Protein AF-A0A183G7B5-F1 (afdb_monomer_lite)

Structure (mmCIF, N/CA/C/O backbone):
data_AF-A0A183G7B5-F1
#
_entry.id   AF-A0A183G7B5-F1
#
loop_
_atom_site.group_PDB
_atom_site.id
_atom_site.type_symbol
_atom_site.label_atom_id
_atom_site.label_alt_id
_atom_site.label_comp_id
_atom_site.label_asym_id
_atom_site.label_entity_id
_atom_site.label_seq_id
_atom_site.pdbx_PDB_ins_code
_atom_site.Cartn_x
_atom_site.Cartn_y
_atom_site.Cartn_z
_atom_site.occupancy
_atom_site.B_iso_or_equiv
_atom_site.auth_seq_id
_atom_site.auth_comp_id
_atom_site.auth_asym_id
_atom_site.auth_atom_id
_atom_site.pdbx_PDB_model_num
ATOM 1 N N . MET A 1 1 ? -6.046 -11.410 -1.063 1.00 73.31 1 MET A N 1
ATOM 2 C CA . MET A 1 1 ? -5.469 -10.726 -2.242 1.00 73.31 1 MET A CA 1
ATOM 3 C C . MET A 1 1 ? -3.980 -10.539 -2.031 1.00 73.31 1 MET A C 1
ATOM 5 O O . MET A 1 1 ? -3.646 -10.079 -0.950 1.00 73.31 1 MET A O 1
ATOM 9 N N . VAL A 1 2 ? -3.144 -10.900 -3.014 1.00 82.50 2 VAL A N 1
ATOM 10 C CA . VAL A 1 2 ? -1.690 -10.636 -3.035 1.00 82.50 2 VAL A CA 1
ATOM 11 C C . VAL A 1 2 ? -1.399 -9.627 -4.140 1.00 82.50 2 VAL A C 1
ATOM 13 O O . VAL A 1 2 ? -1.869 -9.815 -5.263 1.00 82.50 2 VAL A O 1
ATOM 16 N N . VAL A 1 3 ? -0.628 -8.592 -3.811 1.00 86.62 3 VAL A N 1
ATOM 17 C CA . VAL A 1 3 ? -0.104 -7.603 -4.757 1.00 86.62 3 VAL A CA 1
ATOM 18 C C . VAL A 1 3 ? 1.402 -7.532 -4.551 1.00 86.62 3 VAL A C 1
ATOM 20 O O . VAL A 1 3 ? 1.849 -7.365 -3.418 1.00 86.62 3 VAL A O 1
ATOM 23 N N . VAL A 1 4 ? 2.157 -7.677 -5.633 1.00 87.75 4 VAL A N 1
ATOM 24 C CA . VAL A 1 4 ? 3.602 -7.445 -5.685 1.00 87.75 4 VAL A CA 1
ATOM 25 C C . VAL A 1 4 ? 3.797 -6.179 -6.505 1.00 87.75 4 VAL A C 1
ATOM 27 O O . VAL A 1 4 ? 3.201 -6.049 -7.569 1.00 87.75 4 VAL A O 1
ATOM 30 N N . ALA A 1 5 ? 4.561 -5.218 -6.004 1.00 89.00 5 ALA A N 1
ATOM 31 C CA . ALA A 1 5 ? 4.796 -3.964 -6.704 1.00 89.00 5 ALA A CA 1
ATOM 32 C C . ALA A 1 5 ? 6.220 -3.486 -6.445 1.00 89.00 5 ALA A C 1
ATOM 34 O O . ALA A 1 5 ? 6.677 -3.529 -5.301 1.00 89.00 5 ALA A O 1
ATOM 35 N N . GLY A 1 6 ? 6.892 -3.039 -7.497 1.00 87.62 6 GLY A N 1
ATOM 36 C CA . GLY A 1 6 ? 8.261 -2.559 -7.407 1.00 87.62 6 GLY A CA 1
ATOM 37 C C . GLY A 1 6 ? 8.909 -2.374 -8.768 1.00 87.62 6 GLY A C 1
ATOM 38 O O . GLY A 1 6 ? 8.419 -2.858 -9.789 1.00 87.62 6 GLY A O 1
ATOM 39 N N . ASP A 1 7 ? 10.041 -1.701 -8.728 1.00 88.38 7 ASP A N 1
ATOM 40 C CA . ASP A 1 7 ? 11.101 -1.721 -9.714 1.00 88.38 7 ASP A CA 1
ATOM 41 C C . ASP A 1 7 ? 11.745 -3.111 -9.741 1.00 88.38 7 ASP A C 1
ATOM 43 O O . ASP A 1 7 ? 12.295 -3.577 -8.734 1.00 88.38 7 ASP A O 1
ATOM 47 N N . LEU A 1 8 ? 11.607 -3.790 -10.879 1.00 87.38 8 LEU A N 1
ATOM 48 C CA . LEU A 1 8 ? 12.153 -5.121 -11.132 1.00 87.38 8 LEU A CA 1
ATOM 49 C C . LEU A 1 8 ? 13.356 -5.082 -12.082 1.00 87.38 8 LEU A C 1
ATOM 51 O O . LEU A 1 8 ? 13.908 -6.138 -12.379 1.00 87.38 8 LEU A O 1
ATOM 55 N N . ASN A 1 9 ? 13.748 -3.900 -12.579 1.00 89.12 9 ASN A N 1
ATOM 56 C CA . ASN A 1 9 ? 14.856 -3.710 -13.526 1.00 89.12 9 ASN A CA 1
ATOM 57 C C . ASN A 1 9 ? 14.816 -4.584 -14.802 1.00 89.12 9 ASN A C 1
ATOM 59 O O . ASN A 1 9 ? 15.818 -4.718 -15.501 1.00 89.12 9 ASN A O 1
ATOM 63 N N . GLY A 1 10 ? 13.665 -5.164 -15.147 1.00 91.25 10 GLY A N 1
ATOM 64 C CA . GLY A 1 10 ? 13.481 -5.970 -16.355 1.00 91.25 10 GLY A CA 1
ATOM 65 C C . GLY A 1 10 ? 12.538 -5.310 -17.356 1.00 91.25 10 GLY A C 1
ATOM 66 O O . GLY A 1 10 ? 11.584 -4.625 -16.992 1.00 91.25 10 GLY A O 1
ATOM 67 N N . HIS A 1 11 ? 12.785 -5.534 -18.640 1.00 92.81 11 HIS A N 1
ATOM 68 C CA . HIS A 1 11 ? 11.979 -5.018 -19.739 1.00 92.81 11 HIS A CA 1
ATOM 69 C C . HIS A 1 11 ? 11.120 -6.140 -20.298 1.00 92.81 11 HIS A C 1
ATOM 71 O O . HIS A 1 11 ? 11.612 -7.025 -20.991 1.00 92.81 11 HIS A O 1
ATOM 77 N N . ILE A 1 12 ? 9.826 -6.101 -20.010 1.00 91.94 12 ILE A N 1
ATOM 78 C CA . ILE A 1 12 ? 8.895 -7.166 -20.400 1.00 91.94 12 ILE A CA 1
ATOM 79 C C . ILE A 1 12 ? 8.540 -7.101 -21.898 1.00 91.94 12 ILE A C 1
ATOM 81 O O . ILE A 1 12 ? 8.259 -8.126 -22.526 1.00 91.94 12 ILE A O 1
ATOM 85 N N . GLY A 1 13 ? 8.649 -5.907 -22.483 1.00 91.88 13 GLY A N 1
ATOM 86 C CA . GLY A 1 13 ? 8.386 -5.638 -23.891 1.00 91.88 13 GLY A CA 1
ATOM 87 C C . GLY A 1 13 ? 6.924 -5.300 -24.183 1.00 91.88 13 GLY A C 1
ATOM 88 O O . GLY A 1 13 ? 6.053 -5.414 -23.325 1.00 91.88 13 GLY A O 1
ATOM 89 N N . ALA A 1 14 ? 6.654 -4.843 -25.407 1.00 92.69 14 ALA A N 1
ATOM 90 C CA . ALA A 1 14 ? 5.320 -4.416 -25.823 1.00 92.69 14 ALA A CA 1
ATOM 91 C C . ALA A 1 14 ? 4.338 -5.576 -26.053 1.00 92.69 14 ALA A C 1
ATOM 93 O O . ALA A 1 14 ? 3.150 -5.456 -25.742 1.00 92.69 14 ALA A O 1
ATOM 94 N N . ALA A 1 15 ? 4.834 -6.692 -26.588 1.00 89.62 15 ALA A N 1
ATOM 95 C CA . ALA A 1 15 ? 4.028 -7.823 -27.024 1.00 89.62 15 ALA A CA 1
ATOM 96 C C . ALA A 1 15 ? 3.899 -8.915 -25.950 1.00 89.62 15 ALA A C 1
ATOM 98 O O . ALA A 1 15 ? 4.701 -9.029 -25.025 1.00 89.62 15 ALA A O 1
ATOM 99 N N . LYS A 1 16 ? 2.834 -9.716 -26.070 1.00 89.88 16 LYS A N 1
ATOM 100 C CA . LYS A 1 16 ? 2.513 -10.819 -25.151 1.00 89.88 16 LYS A CA 1
ATOM 101 C C . LYS A 1 16 ? 3.384 -12.056 -25.376 1.00 89.88 16 LYS A C 1
ATOM 103 O O . LYS A 1 16 ? 3.710 -12.729 -24.409 1.00 89.88 16 LYS A O 1
ATOM 108 N N . ASP A 1 17 ? 3.700 -12.362 -26.633 1.00 87.50 17 ASP A N 1
ATOM 109 C CA . ASP A 1 17 ? 4.561 -13.476 -27.066 1.00 87.50 17 ASP A CA 1
ATOM 110 C C . ASP A 1 17 ? 4.285 -14.810 -26.349 1.00 87.50 17 ASP A C 1
ATOM 112 O O . ASP A 1 17 ? 5.194 -15.485 -25.883 1.00 87.50 17 ASP A O 1
ATOM 116 N N . GLY A 1 18 ? 3.004 -15.172 -26.215 1.00 87.56 18 GLY A N 1
ATOM 117 C CA . GLY A 1 18 ? 2.572 -16.441 -25.614 1.00 87.56 18 GLY A CA 1
ATOM 118 C C . GLY A 1 18 ? 2.360 -16.424 -24.095 1.00 87.56 18 GLY A C 1
ATOM 119 O O . GLY A 1 18 ? 1.607 -17.253 -23.590 1.00 87.56 18 GLY A O 1
ATOM 120 N N . TYR A 1 19 ? 2.893 -15.443 -23.364 1.00 90.38 19 TYR A N 1
ATOM 121 C CA . TYR A 1 19 ? 2.782 -15.396 -21.902 1.00 90.38 19 TYR A CA 1
ATOM 122 C C . TYR A 1 19 ? 1.381 -15.012 -21.427 1.00 90.38 19 TYR A C 1
ATOM 124 O O . TYR A 1 19 ? 0.892 -13.912 -21.692 1.00 90.38 19 TYR A O 1
ATOM 132 N N . SER A 1 20 ? 0.716 -15.884 -20.665 1.00 91.12 20 SER A N 1
ATOM 133 C CA . SER A 1 20 ? -0.663 -15.644 -20.219 1.00 91.12 20 SER A CA 1
ATOM 134 C C . SER A 1 20 ? -0.776 -14.512 -19.183 1.00 91.12 20 SER A C 1
ATOM 136 O O . SER A 1 20 ? -1.828 -13.879 -19.064 1.00 91.12 20 SER A O 1
ATOM 138 N N . CYS A 1 21 ? 0.313 -14.235 -18.460 1.00 91.00 21 CYS A N 1
ATOM 139 C CA . CYS A 1 21 ? 0.431 -13.177 -17.458 1.00 91.00 21 CYS A CA 1
ATOM 140 C C . CYS A 1 21 ? 0.515 -11.754 -18.049 1.00 91.00 21 CYS A C 1
ATOM 142 O O . CYS A 1 21 ? 0.293 -10.782 -17.316 1.00 91.00 21 CYS A O 1
ATOM 144 N N . HIS A 1 22 ? 0.799 -11.625 -19.352 1.00 93.94 22 HIS A N 1
ATOM 145 C CA . HIS A 1 22 ? 0.957 -10.352 -20.052 1.00 93.94 22 HIS A CA 1
ATOM 146 C C . HIS A 1 22 ? -0.324 -9.937 -20.793 1.00 93.94 22 HIS A C 1
ATOM 148 O O . HIS A 1 22 ? -0.950 -10.723 -21.507 1.00 93.94 22 HIS A O 1
ATOM 154 N N . GLY A 1 23 ? -0.720 -8.673 -20.635 1.00 90.38 23 GLY A N 1
ATOM 155 C CA . GLY A 1 23 ? -1.980 -8.140 -21.162 1.00 90.38 23 GLY A CA 1
ATOM 156 C C . GLY A 1 23 ? -1.928 -7.604 -22.597 1.00 90.38 23 GLY A C 1
ATOM 157 O O . GLY A 1 23 ? -2.971 -7.260 -23.144 1.00 90.38 23 GLY A O 1
ATOM 158 N N . GLY A 1 24 ? -0.741 -7.551 -23.209 1.00 92.12 24 GLY A N 1
ATOM 159 C CA . GLY A 1 24 ? -0.538 -7.155 -24.611 1.00 92.12 24 GLY A CA 1
ATOM 160 C C . GLY A 1 24 ? -0.299 -5.660 -24.850 1.00 92.12 24 GLY A C 1
ATOM 161 O O . GLY A 1 24 ? -0.155 -5.259 -25.998 1.00 92.12 24 GLY A O 1
ATOM 162 N N . PHE A 1 25 ? -0.243 -4.844 -23.795 1.00 92.12 25 PHE A N 1
ATOM 163 C CA . PHE A 1 25 ? -0.001 -3.398 -23.868 1.00 92.12 25 PHE A CA 1
ATOM 164 C C . PHE A 1 25 ? 1.211 -2.982 -23.022 1.00 92.12 25 PHE A C 1
ATOM 166 O O . PHE A 1 25 ? 1.089 -2.159 -22.113 1.00 92.12 25 PHE A O 1
ATOM 173 N N . GLY A 1 26 ? 2.370 -3.592 -23.266 1.00 90.25 26 GLY A N 1
ATOM 174 C CA . GLY A 1 26 ? 3.625 -3.187 -22.625 1.00 90.25 26 GLY A CA 1
ATOM 175 C C . GLY A 1 26 ? 4.350 -2.074 -23.390 1.00 90.25 26 GLY A C 1
ATOM 176 O O . GLY A 1 26 ? 3.827 -1.531 -24.363 1.00 90.25 26 GLY A O 1
ATOM 177 N N . TYR A 1 27 ? 5.576 -1.756 -22.978 1.00 92.56 27 TYR A N 1
ATOM 178 C CA . TYR A 1 27 ? 6.425 -0.765 -23.642 1.00 92.56 27 TYR A CA 1
ATOM 179 C C . TYR A 1 27 ? 7.841 -1.303 -23.900 1.00 92.56 27 TYR A C 1
ATOM 181 O O . TYR A 1 27 ? 8.427 -1.986 -23.061 1.00 92.56 27 TYR A O 1
ATOM 189 N N . GLY A 1 28 ? 8.413 -0.933 -25.049 1.00 91.81 28 GLY A N 1
ATOM 190 C CA . GLY A 1 28 ? 9.792 -1.253 -25.428 1.00 91.81 28 GLY A CA 1
ATOM 191 C C . GLY A 1 28 ? 10.009 -2.688 -25.920 1.00 91.81 28 GLY A C 1
ATOM 192 O O . GLY A 1 28 ? 9.063 -3.436 -26.174 1.00 91.81 28 GLY A O 1
ATOM 193 N N . SER A 1 29 ? 11.279 -3.060 -26.080 1.00 91.75 29 SER A N 1
ATOM 194 C CA . SER A 1 29 ? 11.719 -4.412 -26.439 1.00 91.75 29 SER A CA 1
ATOM 195 C C . SER A 1 29 ? 11.970 -5.257 -25.192 1.00 91.75 29 SER A C 1
ATOM 197 O O . SER A 1 29 ? 12.435 -4.739 -24.174 1.00 91.75 29 SER A O 1
ATOM 199 N N . ARG A 1 30 ? 11.693 -6.561 -25.278 1.00 93.62 30 ARG A N 1
ATOM 200 C CA . ARG A 1 30 ? 11.948 -7.497 -24.180 1.00 93.62 30 ARG A CA 1
ATOM 201 C C . ARG A 1 30 ? 13.451 -7.711 -23.967 1.00 93.62 30 ARG A C 1
ATOM 203 O O . ARG A 1 30 ? 14.194 -7.797 -24.941 1.00 93.62 30 ARG A O 1
ATOM 210 N N . ASN A 1 31 ? 13.885 -7.821 -22.711 1.00 93.62 31 ASN A N 1
ATOM 211 C CA . ASN A 1 31 ? 15.232 -8.270 -22.340 1.00 93.62 31 ASN A CA 1
ATOM 212 C C . ASN A 1 31 ? 15.185 -9.597 -21.551 1.00 93.62 31 ASN A C 1
ATOM 214 O O . ASN A 1 31 ? 14.115 -10.040 -21.135 1.00 93.62 31 ASN A O 1
ATOM 218 N N . ALA A 1 32 ? 16.350 -10.211 -21.313 1.00 93.44 32 ALA A N 1
ATOM 219 C CA . ALA A 1 32 ? 16.453 -11.479 -20.579 1.00 93.44 32 ALA A CA 1
ATOM 220 C C . ALA A 1 32 ? 15.871 -11.400 -19.153 1.00 93.44 32 ALA A C 1
ATOM 222 O O . ALA A 1 32 ? 15.258 -12.349 -18.674 1.00 93.44 32 ALA A O 1
ATOM 223 N N . ASP A 1 33 ? 16.014 -10.260 -18.472 1.00 92.44 33 ASP A N 1
ATOM 224 C CA . ASP A 1 33 ? 15.419 -10.064 -17.145 1.00 92.44 33 ASP A CA 1
ATOM 225 C C . ASP A 1 33 ? 13.890 -9.961 -17.198 1.00 92.44 33 ASP A C 1
ATOM 227 O O . ASP A 1 33 ? 13.196 -10.483 -16.331 1.00 92.44 33 ASP A O 1
ATOM 231 N N . GLY A 1 34 ? 13.342 -9.336 -18.237 1.00 92.12 34 GLY A N 1
ATOM 232 C CA . GLY A 1 34 ? 11.908 -9.262 -18.480 1.00 92.12 34 GLY A CA 1
ATOM 233 C C . GLY A 1 34 ? 11.298 -10.616 -18.806 1.00 92.12 34 GLY A C 1
ATOM 234 O O . GLY A 1 34 ? 10.184 -10.891 -18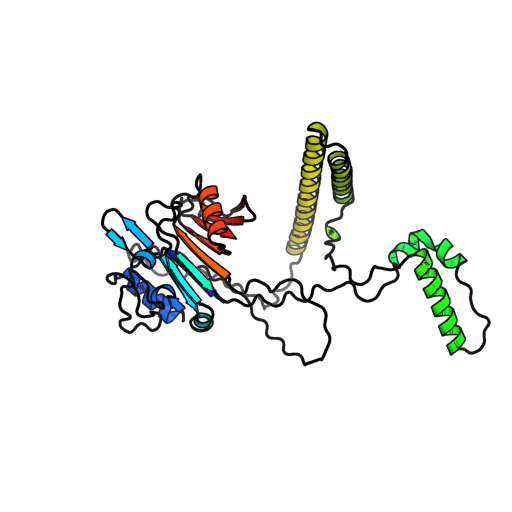.369 1.00 92.12 34 GLY A O 1
ATOM 235 N N . GLU A 1 35 ? 12.035 -11.478 -19.504 1.00 93.88 35 GLU A N 1
ATOM 236 C CA . GLU A 1 35 ? 11.647 -12.872 -19.713 1.00 93.88 35 GLU A CA 1
ATOM 237 C C . GLU A 1 35 ? 11.576 -13.642 -18.389 1.00 93.88 35 GLU A C 1
ATOM 239 O O . GLU A 1 35 ? 10.540 -14.227 -18.085 1.00 93.88 35 GLU A O 1
ATOM 244 N N . ARG A 1 36 ? 12.583 -13.511 -17.514 1.00 93.56 36 ARG A N 1
ATOM 245 C CA . ARG A 1 36 ? 12.539 -14.095 -16.158 1.00 93.56 36 ARG A CA 1
ATOM 246 C C . ARG A 1 36 ? 11.347 -13.593 -15.341 1.00 93.56 36 ARG A C 1
ATOM 248 O O . ARG A 1 36 ? 10.734 -14.362 -14.604 1.00 93.56 36 ARG A O 1
ATOM 255 N N . ILE A 1 37 ? 10.999 -12.307 -15.455 1.00 93.50 37 ILE A N 1
ATOM 256 C CA . ILE A 1 37 ? 9.818 -11.741 -14.780 1.00 93.50 37 ILE A CA 1
ATOM 257 C C . ILE A 1 37 ? 8.528 -12.360 -15.332 1.00 93.50 37 ILE A C 1
ATOM 259 O O . ILE A 1 37 ? 7.614 -12.647 -14.557 1.00 93.50 37 ILE A O 1
ATOM 263 N N . LEU A 1 38 ? 8.439 -12.570 -16.647 1.00 93.81 38 LEU A N 1
ATOM 264 C CA . LEU A 1 38 ? 7.288 -13.206 -17.288 1.00 93.81 38 LEU A CA 1
ATOM 265 C C . LEU A 1 38 ? 7.139 -14.668 -16.866 1.00 93.81 38 LEU A C 1
ATOM 267 O O . LEU A 1 38 ? 6.048 -15.050 -16.446 1.00 93.81 38 LEU A O 1
ATOM 271 N N . GLU A 1 39 ? 8.220 -15.447 -16.901 1.00 93.81 39 GLU A N 1
ATOM 272 C CA . GLU A 1 39 ? 8.264 -16.839 -16.431 1.00 93.81 39 GLU A CA 1
ATOM 273 C C . GLU A 1 39 ? 7.873 -16.944 -14.952 1.00 93.81 39 GLU A C 1
ATOM 275 O O . GLU A 1 39 ? 7.056 -17.783 -14.554 1.00 93.81 39 GLU A O 1
ATOM 280 N N . TYR A 1 40 ? 8.403 -16.042 -14.121 1.00 92.12 40 TYR A N 1
ATOM 281 C CA . TYR A 1 40 ? 8.049 -15.951 -12.711 1.00 92.12 40 TYR A CA 1
ATOM 282 C C . TYR A 1 40 ? 6.557 -15.647 -12.524 1.00 92.12 40 TYR A C 1
ATOM 284 O O . TYR A 1 40 ? 5.869 -16.310 -11.745 1.00 92.12 40 TYR A O 1
ATOM 292 N N . ALA A 1 41 ? 6.033 -14.655 -13.246 1.00 93.44 41 ALA A N 1
ATOM 293 C CA . ALA A 1 41 ? 4.637 -14.264 -13.141 1.00 93.44 41 ALA A CA 1
ATOM 294 C C . ALA A 1 41 ? 3.694 -15.374 -13.620 1.00 93.44 41 ALA A C 1
ATOM 296 O O . ALA A 1 41 ? 2.671 -15.621 -12.982 1.00 93.44 41 ALA A O 1
ATOM 297 N N . ASP A 1 42 ? 4.038 -16.055 -14.711 1.00 92.38 42 ASP A N 1
ATOM 298 C CA . ASP A 1 42 ? 3.218 -17.116 -15.286 1.00 92.38 42 ASP A CA 1
ATOM 299 C C . ASP A 1 42 ? 3.179 -18.348 -14.369 1.00 92.38 42 ASP A C 1
ATOM 301 O O . ASP A 1 42 ? 2.091 -18.810 -14.021 1.00 92.38 42 ASP A O 1
ATOM 305 N N . SER A 1 43 ? 4.340 -18.782 -13.858 1.00 92.31 43 SER A N 1
ATOM 306 C CA . SER A 1 43 ? 4.459 -19.914 -12.921 1.00 92.31 43 SER A CA 1
ATOM 307 C C . SER A 1 43 ? 3.761 -19.687 -11.575 1.00 92.31 43 SER A C 1
ATOM 309 O O . SER A 1 43 ? 3.284 -20.636 -10.955 1.00 92.31 43 SER A O 1
ATOM 311 N N . HIS A 1 44 ? 3.665 -18.436 -11.115 1.00 89.69 44 HIS A N 1
ATOM 312 C CA . HIS A 1 44 ? 3.041 -18.085 -9.832 1.00 89.69 44 HIS A CA 1
ATOM 313 C C . HIS A 1 44 ? 1.582 -17.630 -9.960 1.00 89.69 44 HIS A C 1
ATOM 315 O O . HIS A 1 44 ? 0.994 -17.137 -8.985 1.00 89.69 44 HIS A O 1
ATOM 321 N N . ASP A 1 45 ? 0.979 -17.804 -11.139 1.00 92.31 45 ASP A N 1
ATOM 322 C CA . ASP A 1 45 ? -0.411 -17.437 -11.405 1.00 92.31 45 ASP A CA 1
ATOM 323 C C . ASP A 1 45 ? -0.667 -15.931 -11.171 1.00 92.31 45 ASP A C 1
ATOM 325 O O . ASP A 1 45 ? -1.691 -15.502 -10.622 1.00 92.31 45 ASP A O 1
ATOM 329 N N . LEU A 1 46 ? 0.313 -15.102 -11.539 1.00 93.88 46 LEU A N 1
ATOM 330 C CA . LEU A 1 46 ? 0.292 -13.647 -11.437 1.00 93.88 46 LEU A CA 1
ATOM 331 C C . LEU A 1 46 ? -0.002 -13.017 -12.803 1.00 93.88 46 LEU A C 1
ATOM 333 O O . LEU A 1 46 ? 0.266 -13.565 -13.864 1.00 93.88 46 LEU A O 1
ATOM 337 N N . THR A 1 47 ? -0.585 -11.828 -12.782 1.00 93.81 47 THR A N 1
ATOM 338 C CA . THR A 1 47 ? -0.885 -11.022 -13.965 1.00 93.81 47 THR A CA 1
ATOM 339 C C . THR A 1 47 ? -0.248 -9.656 -13.791 1.00 93.81 47 THR A C 1
ATOM 341 O O . THR A 1 47 ? -0.447 -9.002 -12.762 1.00 93.81 47 THR A O 1
ATOM 344 N N . ILE A 1 48 ? 0.503 -9.217 -14.800 1.00 94.56 48 ILE A N 1
ATOM 345 C CA . ILE A 1 48 ? 1.176 -7.919 -14.803 1.00 94.56 48 ILE A CA 1
ATOM 346 C C . ILE A 1 48 ? 0.157 -6.863 -15.223 1.00 94.56 48 ILE A C 1
ATOM 348 O O . ILE A 1 48 ? -0.149 -6.691 -16.406 1.00 94.56 48 ILE A O 1
ATOM 352 N N . VAL A 1 49 ? -0.396 -6.144 -14.249 1.00 93.75 49 VAL A N 1
ATOM 353 C CA . VAL A 1 49 ? -1.569 -5.289 -14.485 1.00 93.75 49 VAL A CA 1
ATOM 354 C C . VAL A 1 49 ? -1.259 -4.069 -15.345 1.00 93.75 49 VAL A C 1
ATOM 356 O O . VAL A 1 49 ? -2.141 -3.582 -16.049 1.00 93.75 49 VAL A O 1
ATOM 359 N N . ASN A 1 50 ? -0.006 -3.613 -15.346 1.00 91.62 50 ASN A N 1
ATOM 360 C CA . ASN A 1 50 ? 0.462 -2.497 -16.170 1.00 91.62 50 ASN A CA 1
ATOM 361 C C . ASN A 1 50 ? 0.226 -2.736 -17.660 1.00 91.62 50 ASN A C 1
ATOM 363 O O . ASN A 1 50 ? -0.080 -1.807 -18.395 1.00 91.62 50 ASN A O 1
ATOM 367 N N . THR A 1 51 ? 0.351 -3.991 -18.086 1.00 92.44 51 THR A N 1
ATOM 368 C CA . THR A 1 51 ? 0.316 -4.387 -19.498 1.00 92.44 51 THR A CA 1
ATOM 369 C C . THR A 1 51 ? -1.097 -4.724 -19.972 1.00 92.44 51 THR A C 1
ATOM 371 O O . THR A 1 51 ? -1.299 -5.054 -21.135 1.00 92.44 51 THR A O 1
ATOM 374 N N . LYS A 1 52 ? -2.096 -4.663 -19.080 1.00 91.50 52 LYS A N 1
ATOM 375 C CA . LYS A 1 52 ? -3.496 -5.021 -19.361 1.00 91.50 52 LYS A CA 1
ATOM 376 C C . LYS A 1 52 ? -4.304 -3.878 -19.962 1.00 91.50 52 LYS A C 1
ATOM 378 O O . LYS A 1 52 ? -5.295 -4.115 -20.649 1.00 91.50 52 LYS A O 1
ATOM 383 N N . PHE A 1 53 ? -3.912 -2.641 -19.688 1.00 91.25 53 PHE A N 1
ATOM 384 C CA . PHE A 1 53 ? -4.660 -1.467 -20.110 1.00 91.25 53 PHE A CA 1
ATOM 385 C C . PHE A 1 53 ? -3.922 -0.761 -21.239 1.00 91.25 53 PHE A C 1
ATOM 387 O O . PHE A 1 53 ? -2.764 -0.387 -21.087 1.00 91.25 53 PHE A O 1
ATOM 394 N N . ARG A 1 54 ? -4.614 -0.494 -22.350 1.00 92.19 54 ARG A N 1
ATOM 395 C CA . ARG A 1 54 ? -4.065 0.347 -23.416 1.00 92.19 54 ARG A CA 1
ATOM 396 C C . ARG A 1 54 ? -3.890 1.780 -22.906 1.00 92.19 54 ARG A C 1
ATOM 398 O O . ARG A 1 54 ? -4.869 2.434 -22.534 1.00 92.19 54 ARG A O 1
ATOM 405 N N . LYS A 1 55 ? -2.652 2.273 -22.892 1.00 91.25 55 LYS A N 1
ATOM 406 C CA . LYS A 1 55 ? -2.276 3.612 -22.413 1.00 91.25 55 LYS A CA 1
ATOM 407 C C . LYS A 1 55 ? -1.389 4.328 -23.429 1.00 91.25 55 LYS A C 1
ATOM 409 O O . LYS A 1 55 ? -0.888 3.717 -24.362 1.00 91.25 55 LYS A O 1
ATOM 414 N N . ARG A 1 56 ? -1.233 5.642 -23.240 1.00 90.31 56 ARG A N 1
ATOM 415 C CA . ARG A 1 56 ? -0.209 6.440 -23.932 1.00 90.31 56 ARG A CA 1
ATOM 416 C C . ARG A 1 56 ? 1.157 6.117 -23.326 1.00 90.31 56 ARG A C 1
ATOM 418 O O . ARG A 1 56 ? 1.222 5.892 -22.119 1.00 90.31 56 ARG A O 1
ATOM 425 N N . ASP A 1 57 ? 2.224 6.205 -24.110 1.00 88.88 57 ASP A N 1
ATOM 426 C CA . ASP A 1 57 ? 3.592 5.881 -23.673 1.00 88.88 57 ASP A CA 1
ATOM 427 C C . ASP A 1 57 ? 4.017 6.629 -22.403 1.00 88.88 57 ASP A C 1
ATOM 429 O O . ASP A 1 57 ? 4.611 6.045 -21.500 1.00 88.88 57 ASP A O 1
ATOM 433 N N . SER A 1 58 ? 3.624 7.899 -22.255 1.00 87.19 58 SER A N 1
ATOM 434 C CA . SER A 1 58 ? 3.906 8.702 -21.054 1.00 87.19 58 SER A CA 1
ATOM 435 C C . SER A 1 58 ? 3.307 8.143 -19.757 1.00 87.19 58 SER A C 1
ATOM 437 O O . SER A 1 58 ? 3.747 8.515 -18.672 1.00 87.19 58 SER A O 1
ATOM 439 N N . HIS A 1 59 ? 2.302 7.271 -19.859 1.00 88.38 59 HIS A N 1
ATOM 440 C CA . HIS A 1 59 ? 1.665 6.573 -18.742 1.00 88.38 59 HIS A CA 1
ATOM 441 C C . HIS A 1 59 ? 2.148 5.120 -18.586 1.00 88.38 59 HIS A C 1
ATOM 443 O O . HIS A 1 59 ? 1.654 4.424 -17.699 1.00 88.38 59 HIS A O 1
ATOM 449 N N . LEU A 1 60 ? 3.076 4.658 -19.430 1.00 88.94 60 LEU A N 1
ATOM 450 C CA . LEU A 1 60 ? 3.724 3.344 -19.337 1.00 88.94 60 LEU A CA 1
ATOM 451 C C . LEU A 1 60 ? 5.176 3.471 -18.865 1.00 88.94 60 LEU A C 1
ATOM 453 O O . LEU A 1 60 ? 5.618 2.687 -18.029 1.00 88.94 60 LEU A O 1
ATOM 457 N N . ILE A 1 61 ? 5.892 4.479 -19.370 1.00 89.19 61 ILE A N 1
ATOM 458 C CA . ILE A 1 61 ? 7.303 4.731 -19.068 1.00 89.19 61 ILE A CA 1
ATOM 459 C C . ILE A 1 61 ? 7.458 5.119 -17.599 1.00 89.19 61 ILE A C 1
ATOM 461 O O . ILE A 1 61 ? 6.901 6.130 -17.164 1.00 89.19 61 ILE A O 1
ATOM 465 N N . SER A 1 62 ? 8.243 4.338 -16.860 1.00 87.38 62 SER A N 1
ATOM 466 C CA . SER A 1 62 ? 8.497 4.538 -15.434 1.00 87.38 62 SER A CA 1
ATOM 467 C C . SER A 1 62 ? 9.869 5.127 -15.133 1.00 87.38 62 SER A C 1
ATOM 469 O O . SER A 1 62 ? 10.025 5.760 -14.093 1.00 87.38 62 SER A O 1
ATOM 471 N N . PHE A 1 63 ? 10.821 5.034 -16.063 1.00 87.19 63 PHE A N 1
ATOM 472 C CA . PHE A 1 63 ? 12.177 5.536 -15.873 1.00 87.19 63 PHE A CA 1
ATOM 473 C C . PHE A 1 63 ? 12.690 6.331 -17.078 1.00 87.19 63 PHE A C 1
ATOM 475 O O . PHE A 1 63 ? 12.470 5.966 -18.238 1.00 87.19 63 PHE A O 1
ATOM 482 N N . TYR A 1 64 ? 13.388 7.428 -16.778 1.00 85.31 64 TYR A N 1
ATOM 483 C CA . TYR A 1 64 ? 14.059 8.295 -17.745 1.00 85.31 64 TYR A CA 1
ATOM 484 C C . TYR A 1 64 ? 15.545 8.431 -17.398 1.00 85.31 64 TYR A C 1
ATOM 486 O O . TYR A 1 64 ? 15.894 8.894 -16.311 1.00 85.31 64 TYR A O 1
ATOM 494 N N . SER A 1 65 ? 16.419 8.109 -18.354 1.00 81.44 65 SER A N 1
ATOM 495 C CA . SER A 1 65 ? 17.861 8.367 -18.267 1.00 81.44 65 SER A CA 1
ATOM 496 C C . SER A 1 65 ? 18.340 9.039 -19.547 1.00 81.44 65 SER A C 1
ATOM 498 O O . SER A 1 65 ? 18.497 8.397 -20.585 1.00 81.44 65 SER A O 1
ATOM 500 N N . GLY A 1 66 ? 18.512 10.363 -19.496 1.00 80.44 66 GLY A N 1
ATOM 501 C CA . GLY A 1 66 ? 18.799 11.168 -20.684 1.00 80.44 66 GLY A CA 1
ATOM 502 C C . GLY A 1 66 ? 17.726 10.969 -21.760 1.00 80.44 66 GLY A C 1
ATOM 503 O O . GLY A 1 66 ? 16.550 11.248 -21.528 1.00 80.44 66 GLY A O 1
ATOM 504 N N . ASN A 1 67 ? 18.131 10.437 -22.915 1.00 80.38 67 ASN A N 1
ATOM 505 C CA . ASN A 1 67 ? 17.229 10.130 -24.031 1.00 80.38 67 ASN A CA 1
ATOM 506 C C . ASN A 1 67 ? 16.573 8.741 -23.931 1.00 80.38 67 ASN A C 1
ATOM 508 O O . ASN A 1 67 ? 15.635 8.454 -24.678 1.00 80.38 67 ASN A O 1
ATOM 512 N N . ALA A 1 68 ? 17.038 7.881 -23.021 1.00 83.75 68 ALA A N 1
ATOM 513 C CA . ALA A 1 68 ? 16.494 6.544 -22.833 1.00 83.75 68 ALA A CA 1
ATOM 514 C C . ALA A 1 68 ? 15.218 6.589 -21.982 1.00 83.75 68 ALA A C 1
ATOM 516 O O . ALA A 1 68 ? 15.169 7.228 -20.926 1.00 83.75 68 ALA A O 1
ATOM 517 N N . LYS A 1 69 ? 14.187 5.882 -22.449 1.00 89.69 69 LYS A N 1
ATOM 518 C CA . LYS A 1 69 ? 12.879 5.764 -21.798 1.00 89.69 69 LYS A CA 1
ATOM 519 C C . LYS A 1 69 ? 12.572 4.290 -21.613 1.00 89.69 69 LYS A C 1
ATOM 521 O O . LYS A 1 69 ? 12.590 3.552 -22.597 1.00 89.69 69 LYS A O 1
ATOM 526 N N . THR A 1 70 ? 12.297 3.863 -20.386 1.00 89.44 70 THR A N 1
ATOM 527 C CA . THR A 1 70 ? 12.110 2.441 -20.078 1.00 89.44 70 THR A CA 1
ATOM 528 C C . THR A 1 70 ? 10.927 2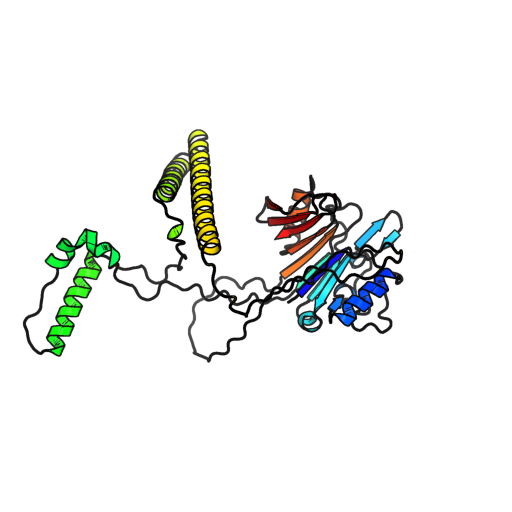.205 -19.140 1.00 89.44 70 THR A C 1
ATOM 530 O O . THR A 1 70 ? 10.451 3.105 -18.439 1.00 89.44 70 THR A O 1
ATOM 533 N N . GLN A 1 71 ? 10.415 0.977 -19.172 1.00 91.50 71 GLN A N 1
ATOM 534 C CA . GLN A 1 71 ? 9.400 0.473 -18.256 1.00 91.50 71 GLN A CA 1
ATOM 535 C C . GLN A 1 71 ? 10.057 -0.618 -17.410 1.00 91.50 71 GLN A C 1
ATOM 537 O O . GLN A 1 71 ? 10.449 -1.648 -17.951 1.00 91.50 71 GLN A O 1
ATOM 542 N N . ILE A 1 72 ? 10.214 -0.358 -16.114 1.00 90.81 72 ILE A N 1
ATOM 543 C CA . ILE A 1 72 ? 10.904 -1.255 -15.167 1.00 90.81 72 ILE A CA 1
ATOM 544 C C . ILE A 1 72 ? 10.146 -1.420 -13.843 1.00 90.81 72 ILE A C 1
ATOM 546 O O . ILE A 1 72 ? 10.351 -2.400 -13.128 1.00 90.81 72 ILE A O 1
ATOM 550 N N . ASP A 1 73 ? 9.205 -0.516 -13.557 1.00 91.25 73 ASP A N 1
ATOM 551 C CA . ASP A 1 73 ? 8.295 -0.607 -12.421 1.00 91.25 73 ASP A CA 1
ATOM 552 C C . ASP A 1 73 ? 7.024 -1.364 -12.826 1.00 91.25 73 ASP A C 1
ATOM 554 O O . ASP A 1 73 ? 6.313 -0.973 -13.761 1.00 91.25 73 ASP A O 1
ATOM 558 N N . TYR A 1 74 ? 6.694 -2.427 -12.093 1.00 92.06 74 TYR A N 1
ATOM 559 C CA . TYR A 1 74 ? 5.529 -3.267 -12.365 1.00 92.06 74 TYR A CA 1
ATOM 560 C C . TYR A 1 74 ? 4.695 -3.510 -11.116 1.00 92.06 74 TYR A C 1
ATOM 562 O O . TYR A 1 74 ? 5.197 -3.591 -9.997 1.00 92.06 74 TYR A O 1
ATOM 570 N N . VAL A 1 75 ? 3.390 -3.680 -11.330 1.00 92.81 75 VAL A N 1
ATOM 571 C CA . VAL A 1 75 ? 2.470 -4.229 -10.337 1.00 92.81 75 VAL A CA 1
ATOM 572 C C . VAL A 1 75 ? 1.975 -5.576 -10.856 1.00 92.81 75 VAL A C 1
ATOM 574 O O . VAL A 1 75 ? 1.485 -5.692 -11.982 1.00 92.81 75 VAL A O 1
ATOM 577 N N . LEU A 1 76 ? 2.098 -6.603 -10.026 1.00 93.25 76 LEU A N 1
ATOM 578 C CA . LEU A 1 76 ? 1.643 -7.957 -10.281 1.00 93.25 76 LEU A CA 1
ATOM 579 C C . LEU A 1 76 ? 0.558 -8.309 -9.268 1.00 93.25 76 LEU A C 1
ATOM 581 O O . LEU A 1 76 ? 0.701 -8.106 -8.061 1.00 93.25 76 LEU A O 1
ATOM 585 N N . VAL A 1 77 ? -0.545 -8.851 -9.765 1.00 91.81 77 VAL A N 1
ATOM 586 C CA . VAL A 1 77 ? -1.693 -9.272 -8.955 1.00 91.81 77 VAL A CA 1
ATOM 587 C C . VAL A 1 77 ? -2.013 -10.714 -9.304 1.00 91.81 77 VAL A C 1
ATOM 589 O O . VAL A 1 77 ? -1.873 -11.108 -10.456 1.00 91.81 77 VAL A O 1
ATOM 592 N N . ARG A 1 78 ? -2.462 -11.521 -8.338 1.00 91.50 78 ARG A N 1
ATOM 593 C CA . ARG A 1 78 ? -2.921 -12.889 -8.643 1.00 91.50 78 ARG A CA 1
ATOM 594 C C . ARG A 1 78 ? -4.001 -12.883 -9.722 1.00 91.50 78 ARG A C 1
ATOM 596 O O . ARG A 1 78 ? -4.939 -12.089 -9.644 1.00 91.50 78 ARG A O 1
ATOM 603 N N . ARG A 1 79 ? -3.932 -13.831 -10.659 1.00 89.38 79 ARG A N 1
ATOM 604 C CA . ARG A 1 79 ? -4.859 -13.954 -11.793 1.00 89.38 79 ARG A CA 1
ATOM 605 C C . ARG A 1 79 ? -6.321 -14.012 -11.351 1.00 89.38 79 ARG A C 1
ATOM 607 O O . ARG A 1 79 ? -7.168 -13.384 -11.975 1.00 89.38 79 ARG A O 1
ATOM 614 N N . ARG A 1 80 ? -6.622 -14.667 -10.226 1.00 88.81 80 ARG A N 1
ATOM 615 C CA . ARG A 1 80 ? -7.975 -14.698 -9.627 1.00 88.81 80 ARG A CA 1
ATOM 616 C C . ARG A 1 80 ? -8.489 -13.332 -9.145 1.00 88.81 80 ARG A C 1
ATOM 618 O O . ARG A 1 80 ? -9.688 -13.086 -9.147 1.00 88.81 80 ARG A O 1
ATOM 625 N N . ASP A 1 81 ? -7.585 -12.452 -8.715 1.00 88.75 81 ASP A N 1
ATOM 626 C CA . ASP A 1 81 ? -7.897 -11.145 -8.125 1.00 88.75 81 ASP A CA 1
ATOM 627 C C . ASP A 1 81 ? -7.828 -10.019 -9.182 1.00 88.75 81 ASP A C 1
ATOM 629 O O . ASP A 1 81 ? -8.159 -8.868 -8.896 1.00 88.75 81 ASP A O 1
ATOM 633 N N . GLN A 1 82 ? -7.451 -10.335 -10.428 1.00 87.88 82 GLN A N 1
ATOM 634 C CA . GLN A 1 82 ? -7.263 -9.356 -11.504 1.00 87.88 82 GLN A CA 1
ATOM 635 C C . GLN A 1 82 ?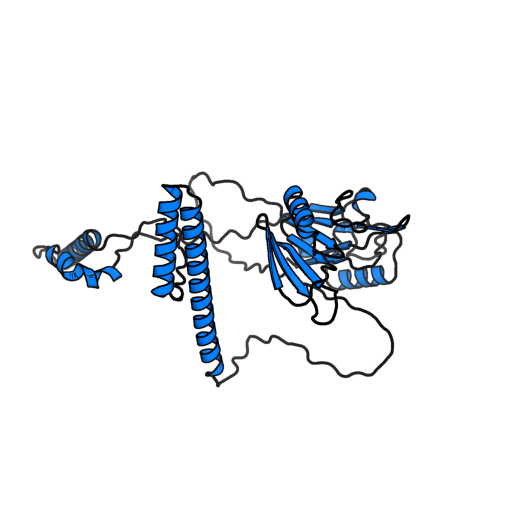 -8.533 -8.565 -11.858 1.00 87.88 82 GLN A C 1
ATOM 637 O O . GLN A 1 82 ? -8.437 -7.472 -12.412 1.00 87.88 82 GLN A O 1
ATOM 642 N N . GLY A 1 83 ? -9.721 -9.121 -11.585 1.00 87.31 83 GLY A N 1
ATOM 643 C CA . GLY A 1 83 ? -11.008 -8.459 -11.826 1.00 87.31 83 GLY A CA 1
ATOM 644 C C . GLY A 1 83 ? -11.269 -7.290 -10.872 1.00 87.31 83 GLY A C 1
ATOM 645 O O . GLY A 1 83 ? -12.111 -6.441 -11.149 1.00 87.31 83 GLY A O 1
ATOM 646 N N . LEU A 1 84 ? -10.523 -7.215 -9.764 1.00 88.81 84 LEU A N 1
ATOM 647 C CA . LEU A 1 84 ? -10.577 -6.094 -8.827 1.00 88.81 84 LEU A CA 1
ATOM 648 C C . LEU A 1 84 ? -9.800 -4.882 -9.352 1.00 88.81 84 LEU A C 1
ATOM 650 O O . LEU A 1 84 ? -10.050 -3.761 -8.916 1.00 88.81 84 LEU A O 1
ATOM 654 N N . VAL A 1 85 ? -8.858 -5.089 -10.272 1.00 91.19 85 VAL A N 1
ATOM 655 C CA . VAL A 1 85 ? -8.005 -4.028 -10.808 1.00 91.19 85 VAL A CA 1
ATOM 656 C C . VAL A 1 85 ? -8.789 -3.219 -11.829 1.00 91.19 85 VAL A C 1
ATOM 658 O O . VAL A 1 85 ? -9.245 -3.750 -12.839 1.00 91.19 85 VAL A O 1
ATOM 661 N N . THR A 1 86 ? -8.933 -1.919 -11.581 1.00 91.06 86 THR A N 1
ATOM 662 C CA . THR A 1 86 ? -9.672 -1.022 -12.477 1.00 91.06 86 THR A CA 1
ATOM 663 C C . THR A 1 86 ? -8.796 -0.231 -13.425 1.00 91.06 86 THR A C 1
ATOM 665 O O . THR A 1 86 ? -9.240 0.096 -14.519 1.00 91.06 86 THR A O 1
ATOM 668 N N . ASP A 1 87 ? -7.592 0.126 -12.991 1.00 92.50 87 ASP A N 1
ATOM 669 C CA . ASP A 1 87 ? -6.656 0.922 -13.780 1.00 92.50 87 ASP A CA 1
ATOM 670 C C . ASP A 1 87 ? -5.250 0.774 -13.205 1.00 92.50 87 ASP A C 1
ATOM 672 O O . ASP A 1 87 ? -5.103 0.736 -11.982 1.00 92.50 87 ASP A O 1
ATOM 676 N N . ALA A 1 88 ? -4.240 0.760 -14.067 1.00 92.75 88 ALA A N 1
ATOM 677 C CA . ALA A 1 88 ? -2.832 0.858 -13.702 1.00 92.75 88 ALA A CA 1
ATOM 678 C C . ALA A 1 88 ? -2.151 1.844 -14.656 1.00 92.75 88 ALA A C 1
ATOM 680 O O . ALA A 1 88 ? -2.308 1.740 -15.875 1.00 92.75 88 ALA A O 1
ATOM 681 N N . LYS A 1 89 ? -1.449 2.838 -14.108 1.00 92.50 89 LYS A N 1
ATOM 682 C CA . LYS A 1 89 ? -0.751 3.848 -14.909 1.00 92.50 89 LYS A CA 1
ATOM 683 C C . LYS A 1 89 ? 0.402 4.488 -14.160 1.00 92.50 89 LYS A C 1
ATOM 685 O O . LYS A 1 89 ? 0.307 4.757 -12.961 1.00 92.50 89 LYS A O 1
ATOM 690 N N . THR A 1 90 ? 1.439 4.822 -14.903 1.00 89.56 90 THR A N 1
ATOM 691 C CA . THR A 1 90 ? 2.514 5.681 -14.433 1.00 89.56 90 THR A CA 1
ATOM 692 C C . THR A 1 90 ? 2.078 7.139 -14.487 1.00 89.56 90 THR A C 1
ATOM 694 O O . THR A 1 90 ? 1.399 7.567 -15.424 1.00 89.56 90 THR A O 1
ATOM 697 N N . VAL A 1 91 ? 2.424 7.906 -13.456 1.00 87.06 91 VAL A N 1
ATOM 698 C CA . VAL A 1 91 ? 2.103 9.330 -13.370 1.00 87.06 91 VAL A CA 1
ATOM 699 C C . VAL A 1 91 ? 3.304 10.151 -13.840 1.00 87.06 91 VAL A C 1
ATOM 701 O O . VAL A 1 91 ? 4.300 10.251 -13.119 1.00 87.06 91 VAL A O 1
ATOM 704 N N . PRO A 1 92 ? 3.230 10.770 -15.030 1.00 75.62 92 PRO A N 1
ATOM 705 C CA . PRO A 1 92 ? 4.261 11.688 -15.474 1.00 75.62 92 PRO A CA 1
ATOM 706 C C . PRO A 1 92 ? 4.207 12.972 -14.630 1.00 75.62 92 PRO A C 1
ATOM 708 O O . PRO A 1 92 ? 3.150 13.346 -14.114 1.00 75.62 92 PRO A O 1
ATOM 711 N N . TYR A 1 93 ? 5.348 13.656 -14.517 1.00 69.06 93 TYR A N 1
ATOM 712 C CA . TYR A 1 93 ? 5.510 14.957 -13.840 1.00 69.06 93 TYR A CA 1
ATOM 713 C C . TYR A 1 93 ? 5.431 14.958 -12.304 1.00 69.06 93 TYR A C 1
ATOM 715 O O . TYR A 1 93 ? 5.283 16.020 -11.705 1.00 69.06 93 TYR A O 1
ATOM 723 N N . GLU A 1 94 ? 5.544 13.803 -11.645 1.00 71.94 94 GLU A N 1
ATOM 724 C CA . GLU A 1 94 ? 5.775 13.787 -10.196 1.00 71.94 94 GLU A CA 1
ATOM 725 C C . GLU A 1 94 ? 7.257 14.067 -9.902 1.00 71.94 94 GLU A C 1
ATOM 727 O O . GLU A 1 94 ? 8.132 13.429 -10.484 1.00 71.94 94 GLU A O 1
ATOM 732 N N . THR A 1 95 ? 7.540 15.023 -9.016 1.00 64.12 95 THR A N 1
ATOM 733 C CA . THR A 1 95 ? 8.901 15.535 -8.760 1.00 64.12 95 THR A CA 1
ATOM 734 C C . THR A 1 95 ? 9.647 14.801 -7.645 1.00 64.12 95 THR A C 1
ATOM 736 O O . THR A 1 95 ? 10.817 15.082 -7.411 1.00 64.12 95 THR A O 1
ATOM 739 N N . VAL A 1 96 ? 9.001 13.838 -6.977 1.00 68.88 96 VAL A N 1
ATOM 740 C CA . VAL A 1 96 ? 9.562 13.120 -5.816 1.00 68.88 96 VAL A CA 1
ATOM 741 C C . VAL A 1 96 ? 10.842 12.343 -6.168 1.00 68.88 96 VAL A C 1
ATOM 743 O O . VAL A 1 96 ? 11.746 12.202 -5.342 1.00 68.88 96 VAL A O 1
ATOM 746 N N . ALA A 1 97 ? 10.943 11.847 -7.403 1.00 70.31 97 ALA A N 1
ATOM 747 C CA . ALA A 1 97 ? 12.141 11.203 -7.925 1.00 70.31 97 ALA A CA 1
ATOM 748 C C . ALA A 1 97 ? 12.541 11.834 -9.263 1.00 70.31 97 ALA A C 1
ATOM 750 O O . ALA A 1 97 ? 11.702 12.175 -10.095 1.00 70.31 97 ALA A O 1
ATOM 751 N N . THR A 1 98 ? 13.846 11.989 -9.476 1.00 71.38 98 THR A N 1
ATOM 752 C CA . THR A 1 98 ? 14.400 12.632 -10.674 1.00 71.38 98 THR A CA 1
ATOM 753 C C . THR A 1 98 ? 14.181 11.765 -11.914 1.00 71.38 98 THR A C 1
ATOM 755 O O . THR A 1 98 ? 13.637 12.239 -12.915 1.00 71.38 98 THR A O 1
ATOM 758 N N . GLN A 1 99 ? 14.528 10.480 -11.823 1.00 81.94 99 GLN A N 1
ATOM 759 C CA . GLN A 1 99 ? 14.490 9.536 -12.945 1.00 81.94 99 GLN A CA 1
ATOM 760 C C . GLN A 1 99 ? 13.245 8.644 -12.948 1.00 81.94 99 GLN A C 1
ATOM 762 O O . GLN A 1 99 ? 12.650 8.440 -14.006 1.00 81.94 99 GLN A O 1
ATOM 767 N N . HIS A 1 100 ? 12.826 8.158 -11.777 1.00 85.06 100 HIS A N 1
ATOM 768 C CA . HIS A 1 100 ? 11.659 7.287 -11.656 1.00 85.06 100 HIS A CA 1
ATOM 769 C C . HIS A 1 100 ? 10.355 8.082 -11.589 1.00 85.06 100 HIS A C 1
ATOM 771 O O . HIS A 1 100 ? 10.309 9.242 -11.165 1.00 85.06 100 HIS A O 1
ATOM 777 N N . ARG A 1 101 ? 9.271 7.447 -12.021 1.00 86.94 101 ARG A N 1
ATOM 778 C CA . ARG A 1 101 ? 7.911 7.975 -11.976 1.00 86.94 101 ARG A CA 1
ATOM 779 C C . ARG A 1 101 ? 7.021 6.985 -11.238 1.00 86.94 101 ARG A C 1
ATOM 781 O O . ARG A 1 101 ? 7.108 5.788 -11.497 1.00 86.94 101 ARG A O 1
ATOM 788 N N . PRO A 1 102 ? 6.144 7.460 -10.342 1.00 88.38 102 PRO A N 1
ATOM 789 C CA . PRO A 1 102 ? 5.329 6.561 -9.551 1.00 88.38 102 PRO A CA 1
ATOM 790 C C . PRO A 1 102 ? 4.298 5.864 -10.431 1.00 88.38 102 PRO A C 1
ATOM 792 O O . PRO A 1 102 ? 3.563 6.496 -11.199 1.00 88.38 102 PRO A O 1
ATOM 795 N N . LEU A 1 103 ? 4.216 4.554 -10.262 1.00 90.50 103 LEU A N 1
ATOM 796 C CA . LEU A 1 103 ? 3.196 3.711 -10.859 1.00 90.50 103 LEU A CA 1
ATOM 797 C C . LEU A 1 103 ? 2.040 3.569 -9.874 1.00 90.50 103 LEU A C 1
ATOM 799 O O . LEU A 1 103 ? 2.243 3.115 -8.754 1.00 90.50 103 LEU A O 1
ATOM 803 N N . ILE A 1 104 ? 0.827 3.939 -10.289 1.00 91.69 104 ILE A N 1
ATOM 804 C CA . ILE A 1 104 ? -0.386 3.847 -9.473 1.00 91.69 104 ILE A CA 1
ATOM 805 C C . ILE A 1 104 ? -1.322 2.790 -10.055 1.00 91.69 104 ILE A C 1
ATOM 807 O O . ILE A 1 104 ? -1.767 2.883 -11.200 1.00 91.69 104 ILE A O 1
ATOM 811 N N . CYS A 1 105 ? -1.677 1.822 -9.220 1.00 92.19 105 CYS A N 1
ATOM 812 C CA . CYS A 1 105 ? -2.690 0.808 -9.445 1.00 92.19 105 CYS A CA 1
ATOM 813 C C . CYS A 1 105 ? -3.940 1.121 -8.609 1.00 92.19 105 CYS A C 1
ATOM 815 O O . CYS A 1 105 ? -3.865 1.399 -7.413 1.00 92.19 105 CYS A O 1
ATOM 817 N N . SER A 1 106 ? -5.109 1.073 -9.239 1.00 91.62 106 SER A N 1
ATOM 818 C CA . SER A 1 106 ? -6.404 1.261 -8.590 1.00 91.62 106 SER A CA 1
ATOM 819 C C . SER A 1 106 ? -7.154 -0.063 -8.510 1.00 91.62 106 SER A C 1
ATOM 821 O O . SER A 1 106 ? -7.317 -0.775 -9.504 1.00 91.62 106 SER A O 1
ATOM 823 N N . LEU A 1 107 ? -7.623 -0.378 -7.309 1.00 90.00 107 LEU A N 1
ATOM 824 C CA . LEU A 1 107 ? -8.274 -1.630 -6.960 1.00 90.00 107 LEU A CA 1
ATOM 825 C C . LEU A 1 107 ? -9.658 -1.329 -6.385 1.00 90.00 107 LEU A C 1
ATOM 827 O O . LEU A 1 107 ? -9.800 -0.515 -5.476 1.00 90.00 107 LEU A O 1
ATOM 831 N N . LYS A 1 108 ? -10.695 -2.004 -6.871 1.00 87.62 108 LYS A N 1
ATOM 832 C CA . LYS A 1 108 ? -12.018 -2.021 -6.242 1.00 87.62 108 LYS A CA 1
ATOM 833 C C . LYS A 1 108 ? -12.056 -3.120 -5.194 1.00 87.62 108 LYS A C 1
ATOM 835 O O . LYS A 1 108 ? -12.457 -4.246 -5.471 1.00 87.62 108 LYS A O 1
ATOM 840 N N . ILE A 1 109 ? -11.618 -2.791 -3.986 1.00 78.69 109 ILE A N 1
ATOM 841 C CA . ILE A 1 109 ? -11.709 -3.695 -2.843 1.00 78.69 109 ILE A CA 1
ATOM 842 C C . ILE A 1 109 ? -12.899 -3.233 -2.023 1.00 78.69 109 ILE A C 1
ATOM 844 O O . ILE A 1 109 ? -12.889 -2.140 -1.461 1.00 78.69 109 ILE A O 1
ATOM 848 N N . THR A 1 110 ? -13.935 -4.062 -1.938 1.00 63.31 110 THR A N 1
ATOM 849 C CA . THR A 1 110 ? -14.939 -3.876 -0.894 1.00 63.31 110 THR A CA 1
ATOM 850 C C . THR A 1 110 ? -14.223 -4.122 0.428 1.00 63.31 110 THR A C 1
ATOM 852 O O . THR A 1 110 ? -13.722 -5.236 0.623 1.00 63.31 110 THR A O 1
ATOM 855 N N . PRO A 1 111 ? -14.107 -3.125 1.323 1.00 56.28 111 PRO A N 1
ATOM 856 C CA . PRO A 1 111 ? -13.493 -3.388 2.608 1.00 56.28 111 PRO A CA 1
ATOM 857 C C . PRO A 1 111 ? -14.289 -4.505 3.284 1.00 56.28 111 PRO A C 1
ATOM 859 O O . PRO A 1 111 ? -15.521 -4.541 3.146 1.00 56.28 111 PRO A O 1
ATOM 862 N N . PRO A 1 112 ? -13.616 -5.438 3.982 1.00 50.59 112 PRO A N 1
ATOM 863 C CA . PRO A 1 112 ? -14.332 -6.408 4.790 1.00 50.59 112 PRO A CA 1
ATOM 864 C C . PRO A 1 112 ? -15.302 -5.621 5.665 1.00 50.59 112 PRO A C 1
ATOM 866 O O . PRO A 1 112 ? -14.914 -4.594 6.231 1.00 50.59 112 PRO A O 1
ATOM 869 N N . ARG A 1 113 ? -16.575 -6.044 5.708 1.00 46.66 113 ARG A N 1
ATOM 870 C CA . ARG A 1 113 ? -17.568 -5.426 6.592 1.00 46.66 113 ARG A CA 1
ATOM 871 C C . ARG A 1 113 ? -16.897 -5.316 7.954 1.00 46.66 113 ARG A C 1
ATOM 873 O O . ARG A 1 113 ? -16.579 -6.351 8.539 1.00 46.66 113 ARG A O 1
ATOM 880 N N . CYS A 1 114 ? -16.618 -4.094 8.421 1.00 44.06 114 CYS A N 1
ATOM 881 C CA . CYS A 1 114 ? -16.160 -3.897 9.789 1.00 44.06 114 CYS A CA 1
ATOM 882 C C . CYS A 1 114 ? -17.156 -4.672 10.637 1.00 44.06 114 CYS A C 1
ATOM 884 O O . CYS A 1 114 ? -18.346 -4.339 10.583 1.00 44.06 114 CYS A O 1
ATOM 886 N N . LYS A 1 115 ? -16.704 -5.740 11.320 1.00 41.22 115 LYS A N 1
ATOM 887 C CA . LYS A 1 115 ? -17.560 -6.500 12.235 1.00 41.22 115 LYS A CA 1
ATOM 888 C C . LYS A 1 115 ? -18.305 -5.448 13.030 1.00 41.22 115 LYS A C 1
ATOM 890 O O . LYS A 1 115 ? -17.655 -4.552 13.577 1.00 41.22 115 LYS A O 1
ATOM 895 N N . ARG A 1 116 ? -19.640 -5.462 12.933 1.00 44.19 116 ARG A N 1
ATOM 896 C CA . ARG A 1 116 ? -20.509 -4.453 13.540 1.00 44.19 116 ARG A CA 1
ATOM 897 C C . ARG A 1 116 ? -19.984 -4.280 14.952 1.00 44.19 116 ARG A C 1
ATOM 899 O O . ARG A 1 116 ? -20.062 -5.243 15.706 1.00 44.19 116 ARG A O 1
ATOM 906 N N . VAL A 1 117 ? -19.345 -3.136 15.236 1.00 45.16 117 VAL A N 1
ATOM 907 C CA . VAL A 1 117 ? -18.629 -2.944 16.503 1.00 45.16 117 VAL A CA 1
ATOM 908 C C . VAL A 1 117 ? -19.597 -3.367 17.582 1.00 45.16 117 VAL A C 1
ATOM 910 O O . VAL A 1 117 ? -20.703 -2.813 17.601 1.00 45.16 117 VAL A O 1
ATOM 913 N N . GLU A 1 118 ? -19.239 -4.384 18.372 1.00 47.94 118 GLU A N 1
ATOM 914 C CA . GLU A 1 118 ? -20.125 -4.884 19.412 1.00 47.94 118 GLU A CA 1
ATOM 915 C C . GLU A 1 118 ? -20.567 -3.666 20.213 1.00 47.94 118 GLU A C 1
ATOM 917 O O . GLU A 1 118 ? -19.769 -2.892 20.750 1.00 47.94 118 GLU A O 1
ATOM 922 N N . ARG A 1 119 ? -21.857 -3.363 20.134 1.00 53.25 119 ARG A N 1
ATOM 923 C CA . ARG A 1 119 ? -22.417 -2.294 20.942 1.00 53.25 119 ARG A CA 1
ATOM 924 C C . ARG A 1 119 ? -22.639 -2.921 22.300 1.00 53.25 119 ARG A C 1
ATOM 926 O O . ARG A 1 119 ? -23.036 -4.082 22.375 1.00 53.25 119 ARG A O 1
ATOM 933 N N . CYS A 1 120 ? -22.374 -2.163 23.364 1.00 55.88 120 CYS A N 1
ATOM 934 C CA . CYS A 1 120 ? -22.796 -2.586 24.691 1.00 55.88 120 CYS A CA 1
ATOM 935 C C . CYS A 1 120 ? -24.271 -2.997 24.583 1.00 55.88 120 CYS A C 1
ATOM 937 O O . CYS A 1 120 ? -25.072 -2.197 24.083 1.00 55.88 120 CYS A O 1
ATOM 939 N N . GLY A 1 121 ? -24.556 -4.258 24.927 1.00 61.69 121 GLY A N 1
ATOM 940 C CA . GLY A 1 121 ? -25.876 -4.866 24.798 1.00 61.69 121 GLY A CA 1
ATOM 941 C C . GLY A 1 121 ? -26.916 -4.188 25.690 1.00 61.69 121 GLY A C 1
ATOM 942 O O . GLY A 1 121 ? -26.805 -3.009 26.035 1.00 61.69 121 GLY A O 1
ATOM 943 N N . THR A 1 122 ? -27.944 -4.930 26.085 1.00 64.12 122 THR A N 1
ATOM 944 C CA . THR A 1 122 ? -28.962 -4.436 27.020 1.00 64.12 122 THR A CA 1
ATOM 945 C C . THR A 1 122 ? -28.329 -3.853 28.290 1.00 64.12 122 THR A C 1
ATOM 947 O O . THR A 1 122 ? -27.232 -4.236 28.708 1.00 64.12 122 THR A O 1
ATOM 950 N N . ALA A 1 123 ? -28.990 -2.858 28.884 1.00 74.06 123 ALA A N 1
ATOM 951 C CA . ALA A 1 123 ? -28.483 -2.169 30.065 1.00 74.06 123 ALA A CA 1
ATOM 952 C C . ALA A 1 123 ? -28.267 -3.168 31.218 1.00 74.06 123 ALA A C 1
ATOM 954 O O . ALA A 1 123 ? -29.206 -3.816 31.673 1.00 74.06 123 ALA A O 1
ATOM 955 N N . ARG A 1 124 ? -27.024 -3.286 31.700 1.00 80.06 124 ARG A N 1
ATOM 956 C CA . ARG A 1 124 ? -26.643 -4.177 32.806 1.00 80.06 124 ARG A CA 1
ATOM 957 C C . ARG A 1 124 ? -26.494 -3.374 34.090 1.00 80.06 124 ARG A C 1
ATOM 959 O O . ARG A 1 124 ? -25.995 -2.245 34.074 1.00 80.06 124 ARG A O 1
ATOM 966 N N . ILE A 1 125 ? -26.902 -3.973 35.203 1.00 84.12 125 ILE A N 1
ATOM 967 C CA . ILE A 1 125 ? -26.658 -3.436 36.544 1.00 84.12 125 ILE A CA 1
ATOM 968 C C . ILE A 1 125 ? -25.156 -3.515 36.831 1.00 84.12 125 ILE A C 1
ATOM 970 O O . ILE A 1 125 ? -24.494 -4.501 36.499 1.00 84.12 125 ILE A O 1
ATOM 974 N N . LYS A 1 126 ? -24.600 -2.457 37.426 1.00 84.50 126 LYS A N 1
ATOM 975 C CA . LYS A 1 126 ? -23.170 -2.372 37.755 1.00 84.50 126 LYS A CA 1
ATOM 976 C C . LYS A 1 126 ? -22.844 -3.098 39.062 1.00 84.50 126 LYS A C 1
ATOM 978 O O . LYS A 1 126 ? -22.430 -2.463 40.027 1.00 84.50 126 LYS A O 1
ATOM 983 N N . TRP A 1 127 ? -22.999 -4.420 39.086 1.00 82.81 127 TRP A N 1
ATOM 984 C CA . TRP A 1 127 ? -22.791 -5.251 40.283 1.00 82.81 127 TRP A CA 1
ATOM 985 C C . TRP A 1 127 ? -21.418 -5.076 40.945 1.00 82.81 127 TRP A C 1
ATOM 987 O O . TRP A 1 127 ? -21.304 -5.163 42.159 1.00 82.81 127 TRP A O 1
ATOM 997 N N . TRP A 1 128 ? -20.381 -4.719 40.183 1.00 78.75 128 TRP A N 1
ATOM 998 C CA . TRP A 1 128 ? -19.047 -4.427 40.725 1.00 78.75 128 TRP A CA 1
ATOM 999 C C . TRP A 1 128 ? -18.996 -3.221 41.681 1.00 78.75 128 TRP A C 1
ATOM 1001 O O . TRP A 1 128 ? -18.001 -3.052 42.374 1.00 78.75 128 TRP A O 1
ATOM 1011 N N . ARG A 1 129 ? -20.037 -2.376 41.727 1.00 79.44 129 ARG A N 1
ATOM 1012 C CA . ARG A 1 129 ? -20.167 -1.270 42.694 1.00 79.44 129 ARG A CA 1
ATOM 1013 C C . ARG A 1 129 ? -20.842 -1.679 44.000 1.00 79.44 129 ARG A C 1
ATOM 1015 O O . ARG A 1 129 ? -20.973 -0.842 44.885 1.00 79.44 129 ARG A O 1
ATOM 1022 N N . LEU A 1 130 ? -21.290 -2.929 44.117 1.00 83.38 130 LEU A N 1
ATOM 1023 C CA . LEU A 1 130 ? -22.014 -3.397 45.295 1.00 83.38 130 LEU A CA 1
ATOM 1024 C C . LEU A 1 130 ? -21.157 -3.282 46.560 1.00 83.38 130 LEU A C 1
ATOM 1026 O O . LEU A 1 130 ? -21.645 -2.757 47.549 1.00 83.38 130 LEU A O 1
ATOM 1030 N N . LYS A 1 131 ? -19.863 -3.628 46.482 1.00 78.75 131 LYS A N 1
ATOM 1031 C CA . LYS A 1 131 ? -18.916 -3.512 47.608 1.00 78.75 131 LYS A CA 1
ATOM 1032 C C . LYS A 1 131 ? -18.832 -2.104 48.214 1.00 78.75 131 LYS A C 1
ATOM 1034 O O . LYS A 1 131 ? -18.523 -1.969 49.385 1.00 78.75 131 LYS A O 1
ATOM 1039 N N . GLU A 1 132 ? -19.090 -1.058 47.427 1.00 81.25 132 GLU A N 1
ATOM 1040 C CA . GLU A 1 132 ? -19.029 0.338 47.888 1.00 81.25 132 GLU A CA 1
ATOM 1041 C C . GLU A 1 132 ? -20.387 0.859 48.394 1.00 81.25 132 GLU A C 1
ATOM 1043 O O . GLU A 1 132 ? -20.443 1.892 49.053 1.00 81.25 132 GLU A O 1
ATOM 1048 N N . LYS A 1 133 ? -21.495 0.193 48.044 1.00 81.62 133 LYS A N 1
ATOM 1049 C CA . LYS A 1 133 ? -22.867 0.713 48.203 1.00 81.62 133 LYS A CA 1
ATOM 1050 C C . LYS A 1 133 ? -23.849 -0.272 48.838 1.00 81.62 133 LYS A C 1
ATOM 1052 O O . LYS A 1 133 ? -25.059 -0.076 48.759 1.00 81.62 133 LYS A O 1
ATOM 1057 N N . GLU A 1 134 ? -23.346 -1.322 49.465 1.00 82.62 134 GLU A N 1
ATOM 1058 C CA . GLU A 1 134 ? -24.142 -2.432 49.986 1.00 82.62 134 GLU A CA 1
ATOM 1059 C C . GLU A 1 134 ? -25.258 -1.972 50.938 1.00 82.62 134 GLU A C 1
ATOM 1061 O O . GLU A 1 134 ? -26.430 -2.254 50.692 1.00 82.62 134 GLU A O 1
ATOM 1066 N N . ALA A 1 135 ? -24.928 -1.146 51.936 1.00 81.81 135 ALA A N 1
ATOM 1067 C CA . ALA A 1 135 ? -25.898 -0.619 52.901 1.00 81.81 135 ALA A CA 1
ATOM 1068 C C . ALA A 1 135 ? -27.027 0.212 52.251 1.00 81.81 135 ALA A C 1
ATOM 1070 O O . ALA A 1 135 ? -28.179 0.165 52.685 1.00 81.81 135 ALA A O 1
ATOM 1071 N N . ALA A 1 136 ? -26.718 0.952 51.180 1.00 82.31 136 ALA A N 1
ATOM 1072 C CA . ALA A 1 136 ? -27.701 1.754 50.451 1.00 82.31 136 ALA A CA 1
ATOM 1073 C C . ALA A 1 136 ? -28.634 0.891 49.585 1.00 82.31 136 ALA A C 1
ATOM 1075 O O . ALA A 1 136 ? -29.796 1.240 49.386 1.00 82.31 136 ALA A O 1
ATOM 1076 N N . VAL A 1 137 ? -28.136 -0.240 49.075 1.00 82.81 137 VAL A N 1
ATOM 1077 C CA . VAL A 1 137 ? -28.954 -1.207 48.334 1.00 82.81 137 VAL A CA 1
ATOM 1078 C C . VAL A 1 137 ? -29.891 -1.935 49.293 1.00 82.81 137 VAL A C 1
ATOM 1080 O O . VAL A 1 137 ? -31.088 -1.995 49.024 1.00 82.81 137 VAL A O 1
ATOM 1083 N N . ILE A 1 138 ? -29.371 -2.431 50.421 1.00 84.88 138 ILE A N 1
ATOM 1084 C CA . ILE A 1 138 ? -30.139 -3.203 51.409 1.00 84.88 138 ILE A CA 1
ATOM 1085 C C . ILE A 1 138 ? -31.282 -2.372 51.996 1.00 84.88 138 ILE A C 1
ATOM 1087 O O . ILE A 1 138 ? -32.415 -2.842 52.035 1.00 84.88 138 ILE A O 1
ATOM 1091 N N . SER A 1 139 ? -31.027 -1.112 52.365 1.00 85.81 139 SER A N 1
ATOM 1092 C CA . SER A 1 139 ? -32.054 -0.239 52.958 1.00 85.81 139 SER A CA 1
ATOM 1093 C C . SER A 1 139 ? -33.243 0.057 52.033 1.00 85.81 139 SER A C 1
ATOM 1095 O O . SER A 1 139 ? -34.305 0.473 52.496 1.00 85.81 139 SER A O 1
ATOM 1097 N N . ARG A 1 140 ? -33.089 -0.158 50.721 1.00 83.19 140 ARG A N 1
ATOM 1098 C CA . ARG A 1 140 ? -34.123 0.088 49.706 1.00 83.19 140 ARG A CA 1
ATOM 1099 C C . ARG A 1 140 ? -34.889 -1.159 49.283 1.00 83.19 140 ARG A C 1
ATOM 1101 O O . ARG A 1 140 ? -35.877 -1.027 48.557 1.00 83.19 140 ARG A O 1
ATOM 1108 N N . ILE A 1 141 ? -34.468 -2.347 49.709 1.00 86.19 141 ILE A N 1
ATOM 1109 C CA . ILE A 1 141 ? -35.194 -3.583 49.418 1.00 86.19 141 ILE A CA 1
ATOM 1110 C C . ILE A 1 141 ? -36.418 -3.634 50.332 1.00 86.19 141 ILE A C 1
ATOM 1112 O O . ILE A 1 141 ? -36.305 -3.794 51.543 1.00 86.19 141 ILE A O 1
ATOM 1116 N N . ARG A 1 142 ? -37.604 -3.497 49.737 1.00 81.12 142 ARG A N 1
ATOM 1117 C CA . ARG A 1 142 ? -38.880 -3.771 50.403 1.00 81.12 142 ARG A CA 1
ATOM 1118 C C . ARG A 1 142 ? -39.402 -5.098 49.883 1.00 81.12 142 ARG A C 1
ATOM 1120 O O . ARG A 1 142 ? -39.700 -5.199 48.693 1.00 81.12 142 ARG A O 1
ATOM 1127 N N . LEU A 1 143 ? -39.441 -6.099 50.755 1.00 78.81 143 LEU A N 1
ATOM 1128 C CA . LEU A 1 143 ? -39.973 -7.411 50.412 1.00 78.81 143 LEU A CA 1
ATOM 1129 C C . LEU A 1 143 ? -41.511 -7.371 50.423 1.00 78.81 143 LEU A C 1
ATOM 1131 O O . LEU A 1 143 ? -42.086 -6.682 51.269 1.00 78.81 143 LEU A O 1
ATOM 1135 N N . PRO A 1 144 ? -42.163 -8.053 49.472 1.00 75.44 144 PRO A N 1
ATOM 1136 C CA . PRO A 1 144 ? -43.618 -8.121 49.389 1.00 75.44 144 PRO A CA 1
ATOM 1137 C C . PRO A 1 144 ? -44.220 -9.046 50.456 1.00 75.44 144 PRO A C 1
ATOM 1139 O O . PRO A 1 144 ? -43.537 -9.901 51.023 1.00 75.44 144 PRO A O 1
ATOM 1142 N N . THR A 1 145 ? -45.521 -8.885 50.699 1.00 73.69 145 THR A N 1
ATOM 1143 C CA . THR A 1 145 ? -46.322 -9.804 51.518 1.00 73.69 145 THR A CA 1
ATOM 1144 C C . THR A 1 145 ? -46.592 -11.082 50.723 1.00 73.69 145 THR A C 1
ATOM 1146 O O . THR A 1 145 ? -46.934 -11.012 49.548 1.00 73.69 145 THR A O 1
ATOM 1149 N N . VAL A 1 146 ? -46.431 -12.248 51.349 1.00 70.62 146 VAL A N 1
ATOM 1150 C CA . VAL A 1 146 ? -46.511 -13.551 50.668 1.00 70.62 146 VAL A CA 1
ATOM 1151 C C . VAL A 1 146 ? -47.927 -13.807 50.134 1.00 70.62 146 VAL A C 1
ATOM 1153 O O . VAL A 1 146 ? -48.869 -13.867 50.922 1.00 70.62 146 VAL A O 1
ATOM 1156 N N . THR A 1 147 ? -48.066 -13.992 48.816 1.00 70.50 147 THR A N 1
ATOM 1157 C CA . THR A 1 147 ? -49.324 -14.406 48.161 1.00 70.50 147 THR A CA 1
ATOM 1158 C C . THR A 1 147 ? -49.225 -15.848 47.664 1.00 70.50 147 THR A C 1
ATOM 1160 O O . THR A 1 147 ? -49.767 -16.765 48.275 1.00 70.50 147 THR A O 1
ATOM 1163 N N . THR A 1 148 ? -48.476 -16.072 46.588 1.00 78.19 148 THR A N 1
ATOM 1164 C CA . THR A 1 148 ? -48.175 -17.380 45.998 1.00 78.19 148 THR A CA 1
ATOM 1165 C C . THR A 1 148 ? -46.669 -17.506 45.793 1.00 78.19 148 THR A C 1
ATOM 1167 O O . THR A 1 148 ? -45.969 -16.496 45.714 1.00 78.19 148 THR A O 1
ATOM 1170 N N . VAL A 1 149 ? -46.135 -18.729 45.735 1.00 79.44 149 VAL A N 1
ATOM 1171 C CA . VAL A 1 149 ? -44.678 -18.951 45.664 1.00 79.44 149 VAL A CA 1
ATOM 1172 C C . VAL A 1 149 ? -44.068 -18.244 44.448 1.00 79.44 149 VAL A C 1
ATOM 1174 O O . VAL A 1 149 ? -43.113 -17.484 44.602 1.00 79.44 149 VAL A O 1
ATOM 1177 N N . ASP A 1 150 ? -44.655 -18.418 43.264 1.00 80.31 150 ASP A N 1
ATOM 1178 C CA . ASP A 1 150 ? -44.122 -17.853 42.019 1.00 80.31 150 ASP A CA 1
ATOM 1179 C C . ASP A 1 150 ? -44.222 -16.321 41.963 1.00 80.31 150 ASP A C 1
ATOM 1181 O O . ASP A 1 150 ? -43.280 -15.646 41.536 1.00 80.31 150 ASP A O 1
ATOM 1185 N N . GLU A 1 151 ? -45.330 -15.748 42.438 1.00 80.12 151 GLU A N 1
ATOM 1186 C CA . GLU A 1 151 ? -45.504 -14.292 42.498 1.00 80.12 151 GLU A CA 1
ATOM 1187 C C . GLU A 1 151 ? -44.568 -13.671 43.533 1.00 80.12 151 GLU A C 1
ATOM 1189 O O . GLU A 1 151 ? -43.886 -12.690 43.235 1.00 80.12 151 GLU A O 1
ATOM 1194 N N . THR A 1 152 ? -44.439 -14.297 44.704 1.00 82.88 152 THR A N 1
ATOM 1195 C CA . THR A 1 152 ? -43.550 -13.833 45.776 1.00 82.88 152 THR A CA 1
ATOM 1196 C C . THR A 1 152 ? -42.092 -13.814 45.304 1.00 82.88 152 THR A C 1
ATOM 1198 O O . THR A 1 152 ? -41.376 -12.835 45.532 1.00 82.88 152 THR A O 1
ATOM 1201 N N . TRP A 1 153 ? -41.642 -14.850 44.582 1.00 81.06 153 TRP A N 1
ATOM 1202 C CA . TRP A 1 153 ? -40.290 -14.899 44.012 1.00 81.06 153 TRP A CA 1
ATOM 1203 C C . TRP A 1 153 ? -40.056 -13.831 42.948 1.00 81.06 153 TRP A C 1
ATOM 1205 O O . TRP A 1 153 ? -38.997 -13.190 42.926 1.00 81.06 153 TRP A O 1
ATOM 1215 N N . LYS A 1 154 ? -41.035 -13.616 42.069 1.00 83.75 154 LYS A N 1
ATOM 1216 C CA . LYS A 1 154 ? -40.959 -12.591 41.027 1.00 83.75 154 LYS A CA 1
ATOM 1217 C C . LYS A 1 154 ? -40.895 -11.191 41.633 1.00 83.75 154 LYS A C 1
ATOM 1219 O O . LYS A 1 154 ? -40.018 -10.406 41.277 1.00 83.75 154 LYS A O 1
ATOM 1224 N N . GLU A 1 155 ? -41.760 -10.897 42.595 1.00 84.25 155 GLU A N 1
ATOM 1225 C CA . GLU A 1 155 ? -41.823 -9.597 43.254 1.00 84.25 155 GLU A CA 1
ATOM 1226 C C . GLU A 1 155 ? -40.578 -9.300 44.098 1.00 84.25 155 GLU A C 1
ATOM 1228 O O . GLU A 1 155 ? -40.064 -8.176 44.059 1.00 84.25 155 GLU A O 1
ATOM 1233 N N . ALA A 1 156 ? -40.032 -10.304 44.794 1.00 83.62 156 ALA A N 1
ATOM 1234 C CA . ALA A 1 156 ? -38.763 -10.183 45.506 1.00 83.62 156 ALA A CA 1
ATOM 1235 C C . ALA A 1 156 ? -37.600 -9.910 44.536 1.00 83.62 156 ALA A C 1
ATOM 1237 O O . ALA A 1 156 ? -36.801 -8.992 44.752 1.00 83.62 156 ALA A O 1
ATOM 1238 N N . THR A 1 157 ? -37.540 -10.647 43.424 1.00 84.94 157 THR A N 1
ATOM 1239 C CA . THR A 1 157 ? -36.523 -10.445 42.380 1.00 84.94 157 THR A CA 1
ATOM 1240 C C . THR A 1 157 ? -36.619 -9.042 41.780 1.00 84.94 157 THR A C 1
ATOM 1242 O O . THR A 1 157 ? -35.599 -8.368 41.591 1.00 84.94 157 THR A O 1
ATOM 1245 N N . ASP A 1 158 ? -37.832 -8.553 41.533 1.00 85.25 158 ASP A N 1
ATOM 1246 C CA . ASP A 1 158 ? -38.069 -7.212 41.013 1.00 85.25 158 ASP A CA 1
ATOM 1247 C C . ASP A 1 158 ? -37.708 -6.124 42.033 1.00 85.25 158 ASP A C 1
ATOM 1249 O O . ASP A 1 158 ? -37.111 -5.111 41.660 1.00 85.25 158 ASP A O 1
ATOM 1253 N N . ALA A 1 159 ? -38.001 -6.321 43.321 1.00 86.06 159 ALA A N 1
ATOM 1254 C CA . ALA A 1 159 ? -37.620 -5.396 44.388 1.00 86.06 159 ALA A CA 1
ATOM 1255 C C . ALA A 1 159 ? -36.095 -5.242 44.488 1.00 86.06 159 ALA A C 1
ATOM 1257 O O . ALA A 1 159 ? -35.585 -4.115 44.490 1.00 86.06 159 ALA A O 1
ATOM 1258 N N . ILE A 1 160 ? -35.367 -6.361 44.464 1.00 87.00 160 ILE A N 1
ATOM 1259 C CA . ILE A 1 160 ? -33.898 -6.384 44.471 1.00 87.00 160 ILE A CA 1
ATOM 1260 C C . ILE A 1 160 ? -33.350 -5.714 43.207 1.00 87.00 160 ILE A C 1
ATOM 1262 O O . ILE A 1 160 ? -32.478 -4.843 43.272 1.00 87.00 160 ILE A O 1
ATOM 1266 N N . THR A 1 161 ? -33.898 -6.062 42.042 1.00 85.69 161 THR A N 1
ATOM 1267 C CA . THR A 1 161 ? -33.459 -5.518 40.751 1.00 85.69 161 THR A CA 1
ATOM 1268 C C . THR A 1 161 ? -33.699 -4.006 40.667 1.00 85.69 161 THR A C 1
ATOM 1270 O O . THR A 1 161 ? -32.840 -3.276 40.162 1.00 85.69 161 THR A O 1
ATOM 1273 N N . ARG A 1 162 ? -34.828 -3.501 41.183 1.00 86.00 162 ARG A N 1
ATOM 1274 C CA . ARG A 1 162 ? -35.141 -2.062 41.246 1.00 86.00 162 ARG A CA 1
ATOM 1275 C C . ARG A 1 162 ? -34.181 -1.308 42.164 1.00 86.00 162 ARG A C 1
ATOM 1277 O O . ARG A 1 162 ? -33.610 -0.307 41.726 1.00 86.00 162 ARG A O 1
ATOM 1284 N N . ALA A 1 163 ? -33.957 -1.800 43.383 1.00 86.81 163 ALA A N 1
ATOM 1285 C CA . ALA A 1 163 ? -33.025 -1.189 44.333 1.00 86.81 163 ALA A CA 1
ATOM 1286 C C . ALA A 1 163 ? -31.600 -1.130 43.753 1.00 86.81 163 ALA A C 1
ATOM 1288 O O . ALA A 1 163 ? -30.960 -0.075 43.745 1.00 86.81 163 ALA A O 1
ATOM 1289 N N . ALA A 1 164 ? -31.145 -2.231 43.149 1.00 85.31 164 ALA A N 1
ATOM 1290 C CA . ALA A 1 164 ? -29.833 -2.313 42.519 1.00 85.31 164 ALA A CA 1
ATOM 1291 C C . ALA A 1 164 ? -29.692 -1.363 41.313 1.00 85.31 164 ALA A C 1
ATOM 1293 O O . ALA A 1 164 ? -28.647 -0.728 41.141 1.00 85.31 164 ALA A O 1
ATOM 1294 N N . ARG A 1 165 ? -30.736 -1.206 40.485 1.00 85.81 165 ARG A N 1
ATOM 1295 C CA . ARG A 1 165 ? -30.736 -0.244 39.365 1.00 85.81 165 ARG A CA 1
ATOM 1296 C C . ARG A 1 165 ? -30.643 1.205 39.840 1.00 85.81 165 ARG A C 1
ATOM 1298 O O . ARG A 1 165 ? -29.927 1.972 39.195 1.00 85.81 165 ARG A O 1
ATOM 1305 N N . LEU A 1 166 ? -31.325 1.574 40.929 1.00 84.81 166 LEU A N 1
ATOM 1306 C CA . LEU A 1 166 ? -31.287 2.940 41.462 1.00 84.81 166 LEU A CA 1
ATOM 1307 C C . LEU A 1 166 ? -29.919 3.277 42.069 1.00 84.81 166 LEU A C 1
ATOM 1309 O O . LEU A 1 166 ? -29.367 4.339 41.791 1.00 84.81 166 LEU A O 1
ATOM 1313 N N . GLU A 1 167 ? -29.353 2.367 42.866 1.00 85.00 167 GLU A N 1
ATOM 1314 C CA . GLU A 1 167 ? -28.139 2.649 43.642 1.00 85.00 167 GLU A CA 1
ATOM 1315 C C . GLU A 1 167 ? -26.835 2.436 42.876 1.00 85.00 167 GLU A C 1
ATOM 1317 O O . GLU A 1 167 ? -25.919 3.271 42.918 1.00 85.00 167 GLU A O 1
ATOM 1322 N N . LEU A 1 168 ? -26.735 1.315 42.159 1.00 83.69 168 LEU A N 1
ATOM 1323 C CA . LEU A 1 168 ? -25.529 0.944 41.416 1.00 83.69 168 LEU A CA 1
ATOM 1324 C C . LEU A 1 168 ? -25.507 1.609 40.032 1.00 83.69 168 LEU A C 1
ATOM 1326 O O . LEU A 1 168 ? -24.441 1.818 39.432 1.00 83.69 168 LEU A O 1
ATOM 1330 N N . GLY A 1 169 ? -26.689 1.986 39.537 1.00 84.56 169 GLY A N 1
ATOM 1331 C CA . GLY A 1 169 ? -26.907 2.505 38.198 1.00 84.56 169 GLY A CA 1
ATOM 1332 C C . GLY A 1 169 ? -26.766 1.427 37.123 1.00 84.56 169 GLY A C 1
ATOM 1333 O O . GLY A 1 169 ? -26.287 0.313 37.347 1.00 84.56 169 GLY A O 1
ATOM 1334 N N . THR A 1 170 ? -27.129 1.793 35.898 1.00 82.62 170 THR A N 1
ATOM 1335 C CA . THR A 1 170 ? -27.046 0.911 34.730 1.00 82.62 170 THR A CA 1
ATOM 1336 C C . THR A 1 170 ? -25.921 1.322 33.781 1.00 82.62 170 THR A C 1
ATOM 1338 O O . THR A 1 170 ? -25.414 2.457 33.792 1.00 82.62 170 THR A O 1
ATOM 1341 N N . THR A 1 171 ? -25.438 0.374 32.980 1.00 75.50 171 THR A N 1
ATOM 1342 C CA . THR A 1 171 ? -24.601 0.691 31.819 1.00 75.50 171 THR A CA 1
ATOM 1343 C C . THR A 1 171 ? -25.439 1.423 30.773 1.00 75.50 171 THR A C 1
ATOM 1345 O O . THR A 1 171 ? -26.621 1.141 30.599 1.00 75.50 171 THR A O 1
ATOM 1348 N N . LYS A 1 172 ? -24.833 2.391 30.073 1.00 71.88 172 LYS A N 1
ATOM 1349 C CA . LYS A 1 172 ? -25.519 3.084 28.976 1.00 71.88 172 LYS A CA 1
ATOM 1350 C C . LYS A 1 172 ? -25.603 2.129 27.774 1.00 71.88 172 LYS A C 1
ATOM 1352 O O . LYS A 1 172 ? -24.533 1.765 27.271 1.00 71.88 172 LYS A O 1
ATOM 1357 N N . PRO A 1 173 ? -26.807 1.737 27.320 1.00 62.25 173 PRO A N 1
ATOM 1358 C CA . PRO A 1 173 ? -26.949 0.890 26.143 1.00 62.25 173 PRO A CA 1
ATOM 1359 C C . PRO A 1 173 ? -26.424 1.626 24.904 1.00 62.25 173 PRO A C 1
ATOM 1361 O O . PRO A 1 173 ? -26.417 2.858 24.851 1.00 62.25 173 PRO A O 1
ATOM 1364 N N . GLY A 1 174 ? -25.911 0.885 23.922 1.00 58.34 174 GLY A N 1
ATOM 1365 C CA . GLY A 1 174 ? -25.482 1.465 22.645 1.00 58.34 174 GLY A CA 1
ATOM 1366 C C . GLY A 1 174 ? -24.140 2.209 22.658 1.00 58.34 174 GLY A C 1
ATOM 1367 O O . GLY A 1 174 ? -23.695 2.670 21.605 1.00 58.34 174 GLY A O 1
ATOM 1368 N N . ARG A 1 175 ? -23.432 2.300 23.798 1.00 54.78 175 ARG A N 1
ATOM 1369 C CA . ARG A 1 175 ? -22.037 2.771 23.786 1.00 54.78 175 ARG A CA 1
ATOM 1370 C C . ARG A 1 175 ? -21.174 1.812 22.971 1.00 54.78 175 ARG A C 1
ATOM 1372 O O . ARG A 1 175 ? -21.280 0.594 23.120 1.00 54.78 175 ARG A O 1
ATOM 1379 N N . ARG A 1 176 ? -20.271 2.383 22.167 1.00 51.38 176 ARG A N 1
ATOM 1380 C CA . ARG A 1 176 ? -19.206 1.637 21.492 1.00 51.38 176 ARG A CA 1
ATOM 1381 C C . ARG A 1 176 ? -18.449 0.825 22.546 1.00 51.38 176 ARG A C 1
ATOM 1383 O O . ARG A 1 176 ? -17.968 1.416 23.518 1.00 51.38 176 ARG A O 1
ATOM 1390 N N . TRP A 1 177 ? -18.382 -0.496 22.376 1.00 40.31 177 TRP A N 1
ATOM 1391 C CA . TRP A 1 177 ? -17.511 -1.325 23.195 1.00 40.31 177 TRP A CA 1
ATOM 1392 C C . TRP A 1 177 ? -16.077 -0.876 22.918 1.00 40.31 177 TRP A C 1
ATOM 1394 O O . TRP A 1 177 ? -15.581 -0.940 21.795 1.00 40.31 177 TRP A O 1
ATOM 1404 N N . VAL A 1 178 ? -15.469 -0.260 23.927 1.00 48.06 178 VAL A N 1
ATOM 1405 C CA . VAL A 1 178 ? -14.036 0.000 23.937 1.00 48.06 178 VAL A CA 1
ATOM 1406 C C . VAL A 1 178 ? -13.473 -1.198 24.650 1.00 48.06 178 VAL A C 1
ATOM 1408 O O . VAL A 1 178 ? -13.771 -1.373 25.834 1.00 48.06 178 VAL A O 1
ATOM 1411 N N . ASP A 1 179 ? -12.702 -1.995 23.922 1.00 42.59 179 ASP A N 1
ATOM 1412 C CA . ASP A 1 179 ? -11.893 -3.047 24.501 1.00 42.59 179 ASP A CA 1
ATOM 1413 C C . ASP A 1 179 ? -10.969 -2.373 25.515 1.00 42.59 179 ASP A C 1
ATOM 1415 O O . ASP A 1 179 ? -9.992 -1.689 25.182 1.00 42.59 179 ASP A O 1
ATOM 1419 N N . LYS A 1 180 ? -11.386 -2.387 26.781 1.00 50.22 180 LYS A N 1
ATOM 1420 C CA . LYS A 1 180 ? -10.545 -1.881 27.846 1.00 50.22 180 LYS A CA 1
ATOM 1421 C C . LYS A 1 180 ? -9.485 -2.953 27.955 1.00 50.22 180 LYS A C 1
ATOM 1423 O O . LYS A 1 180 ? -9.740 -3.978 28.573 1.00 50.22 180 LYS A O 1
ATOM 1428 N N . GLN A 1 181 ? -8.312 -2.701 27.379 1.00 46.53 181 GLN A N 1
ATOM 1429 C CA . GLN A 1 181 ? -7.071 -3.354 27.789 1.00 46.53 181 GLN A CA 1
ATOM 1430 C C . GLN A 1 181 ? -6.876 -3.029 29.277 1.00 46.53 181 GLN A C 1
ATOM 1432 O O . GLN A 1 181 ? -6.167 -2.095 29.635 1.00 46.53 181 GLN A O 1
ATOM 1437 N N . ALA A 1 182 ? -7.647 -3.696 30.139 1.00 46.66 182 ALA A N 1
ATOM 1438 C CA . ALA A 1 182 ? -7.804 -3.392 31.554 1.00 46.66 182 ALA A CA 1
ATOM 1439 C C . ALA A 1 182 ? -6.485 -3.627 32.290 1.00 46.66 182 ALA A C 1
ATOM 1441 O O . ALA A 1 182 ? -6.151 -2.868 33.193 1.00 46.66 182 ALA A O 1
ATOM 1442 N N . TRP A 1 183 ? -5.696 -4.580 31.788 1.00 53.75 183 TRP A N 1
ATOM 1443 C CA . TRP A 1 183 ? -4.315 -4.847 32.179 1.00 53.75 183 TRP A CA 1
ATOM 1444 C C . TRP A 1 183 ? -3.377 -3.640 32.002 1.00 53.75 183 TRP A C 1
ATOM 1446 O O . TRP A 1 183 ? -2.355 -3.558 32.669 1.00 53.75 183 TRP A O 1
ATOM 1456 N N . LEU A 1 184 ? -3.727 -2.661 31.158 1.00 56.88 184 LEU A N 1
ATOM 1457 C CA . LEU A 1 184 ? -2.920 -1.461 30.917 1.00 56.88 184 LEU A CA 1
ATOM 1458 C C . LEU A 1 184 ? -3.202 -0.309 31.900 1.00 56.88 184 LEU A C 1
ATOM 1460 O O . LEU A 1 184 ? -2.554 0.735 31.833 1.00 56.88 184 LEU A O 1
ATOM 1464 N N . TRP A 1 185 ? -4.201 -0.453 32.778 1.00 59.41 185 TRP A N 1
ATOM 1465 C CA . TRP A 1 185 ? -4.671 0.604 33.681 1.00 59.41 185 TRP A CA 1
ATOM 1466 C C . TRP A 1 185 ? -4.086 0.485 35.092 1.00 59.41 185 TRP A C 1
ATOM 1468 O O . TRP A 1 185 ? -4.840 0.437 36.070 1.00 59.41 185 TRP A O 1
ATOM 1478 N N . THR A 1 186 ? -2.756 0.506 35.199 1.00 75.31 186 THR A N 1
ATOM 1479 C CA . THR A 1 186 ? -2.070 0.694 36.487 1.00 75.31 186 THR A CA 1
ATOM 1480 C C . THR A 1 186 ? -2.449 2.044 37.109 1.00 75.31 186 THR A C 1
ATOM 1482 O O . THR A 1 186 ? -2.874 2.971 36.404 1.00 75.31 186 THR A O 1
ATOM 1485 N N . ASP A 1 187 ? -2.329 2.168 38.433 1.00 77.25 187 ASP A N 1
ATOM 1486 C CA . ASP A 1 187 ? -2.669 3.416 39.127 1.00 77.25 187 ASP A CA 1
ATOM 1487 C C . ASP A 1 187 ? -1.811 4.594 38.635 1.00 77.25 187 ASP A C 1
ATOM 1489 O O . ASP A 1 187 ? -2.360 5.672 38.400 1.00 77.25 187 ASP A O 1
ATOM 1493 N N . ASP A 1 188 ? -0.534 4.356 38.306 1.00 80.38 188 ASP A N 1
ATOM 1494 C CA . ASP A 1 188 ? 0.354 5.342 37.668 1.00 80.38 188 ASP A CA 1
ATOM 1495 C C . ASP A 1 188 ? -0.174 5.799 36.294 1.00 80.38 188 ASP A C 1
ATOM 1497 O O . ASP A 1 188 ? -0.352 6.994 36.046 1.00 80.38 188 ASP A O 1
ATOM 1501 N N . VAL A 1 189 ? -0.548 4.871 35.400 1.00 80.31 189 VAL A N 1
ATOM 1502 C CA . VAL A 1 189 ? -1.121 5.231 34.087 1.00 80.31 189 VAL A CA 1
ATOM 1503 C C . VAL A 1 189 ? -2.411 6.034 34.259 1.00 80.31 189 VAL A C 1
ATOM 1505 O O . VAL A 1 189 ? -2.650 7.011 33.538 1.00 80.31 189 VAL A O 1
ATOM 1508 N N . ARG A 1 190 ? -3.256 5.653 35.222 1.00 80.81 190 ARG A N 1
ATOM 1509 C CA . ARG A 1 190 ? -4.517 6.344 35.504 1.00 80.81 190 ARG A CA 1
ATOM 1510 C C . ARG A 1 190 ? -4.272 7.762 36.009 1.00 80.81 190 ARG A C 1
ATOM 1512 O O . ARG A 1 190 ? -4.944 8.681 35.534 1.00 80.81 190 ARG A O 1
ATOM 1519 N N . GLU A 1 191 ? -3.324 7.943 36.919 1.00 83.56 191 GLU A N 1
ATOM 1520 C CA . GLU A 1 191 ? -2.926 9.242 37.454 1.00 83.56 191 GLU A CA 1
ATOM 1521 C C . GLU A 1 191 ? -2.374 10.148 36.348 1.00 83.56 191 GLU A C 1
ATOM 1523 O O . GLU A 1 191 ? -2.913 11.234 36.118 1.00 83.56 191 GLU A O 1
ATOM 1528 N N . LYS A 1 192 ? -1.400 9.679 35.555 1.00 86.12 192 LYS A N 1
ATOM 1529 C CA . LYS A 1 192 ? -0.825 10.485 34.463 1.00 86.12 192 LYS A CA 1
ATOM 1530 C C . LYS A 1 192 ? -1.859 10.847 33.394 1.00 86.12 192 LYS A C 1
ATOM 1532 O O . LYS A 1 192 ? -1.822 11.942 32.830 1.00 86.12 192 LYS A O 1
ATOM 1537 N N . VAL A 1 193 ? -2.819 9.963 33.103 1.00 84.12 193 VAL A N 1
ATOM 1538 C CA . VAL A 1 193 ? -3.915 10.259 32.163 1.00 84.12 193 VAL A CA 1
ATOM 1539 C C . VAL A 1 193 ? -4.922 11.254 32.747 1.00 84.12 193 VAL A C 1
ATOM 1541 O O . VAL A 1 193 ? -5.436 12.085 31.991 1.00 84.12 193 VAL A O 1
ATOM 1544 N N . ARG A 1 194 ? -5.214 11.192 34.053 1.00 87.19 194 ARG A N 1
ATOM 1545 C CA . ARG A 1 194 ? -6.048 12.187 34.750 1.00 87.19 194 ARG A CA 1
ATOM 1546 C C . ARG A 1 194 ? -5.383 13.556 34.728 1.00 87.19 194 ARG A C 1
ATOM 1548 O O . ARG A 1 194 ? -6.026 14.515 34.316 1.00 87.19 194 ARG A O 1
ATOM 1555 N N . GLU A 1 195 ? -4.097 13.619 35.045 1.00 85.69 195 GLU A N 1
ATOM 1556 C CA . GLU A 1 195 ? -3.343 14.870 35.066 1.00 85.69 195 GLU A CA 1
ATOM 1557 C C . GLU A 1 195 ? -3.248 15.506 33.676 1.00 85.69 195 GLU A C 1
ATOM 1559 O O . GLU A 1 195 ? -3.536 16.688 33.494 1.00 85.69 195 GLU A O 1
ATOM 1564 N N . LYS A 1 196 ? -3.001 14.689 32.644 1.00 91.50 196 LYS A N 1
ATOM 1565 C CA . LYS A 1 196 ? -3.088 15.130 31.246 1.00 91.50 196 LYS A CA 1
ATOM 1566 C C . LYS A 1 196 ? -4.453 15.749 30.920 1.00 91.50 196 LYS A C 1
ATOM 1568 O O . LYS A 1 196 ? -4.513 16.748 30.209 1.00 91.50 196 LYS A O 1
ATOM 1573 N N . LYS A 1 197 ? -5.555 15.141 31.377 1.00 89.75 197 LYS A N 1
ATOM 1574 C CA . LYS A 1 197 ? -6.912 15.669 31.141 1.00 89.75 197 LYS A CA 1
ATOM 1575 C C . LYS A 1 197 ? -7.151 16.968 31.909 1.00 89.75 197 LYS A C 1
ATOM 1577 O O . LYS A 1 197 ? -7.719 17.886 31.331 1.00 89.75 197 LYS A O 1
ATOM 1582 N N . ARG A 1 198 ? -6.693 17.059 33.161 1.00 91.25 198 ARG A N 1
ATOM 1583 C CA . ARG A 1 198 ? -6.784 18.270 33.987 1.00 91.25 198 ARG A CA 1
ATOM 1584 C C . ARG A 1 198 ? -6.107 19.451 33.293 1.00 91.25 198 ARG A C 1
ATOM 1586 O O . ARG A 1 198 ? -6.756 20.457 33.032 1.00 91.25 198 ARG A O 1
ATOM 1593 N N . LEU A 1 199 ? -4.851 19.280 32.886 1.00 86.00 199 LEU A N 1
ATOM 1594 C CA . LEU A 1 199 ? -4.074 20.326 32.215 1.00 86.00 199 LEU A CA 1
ATOM 1595 C C . LEU A 1 199 ? -4.590 20.655 30.810 1.00 86.00 199 LEU A C 1
ATOM 1597 O O . LEU A 1 199 ? -4.466 21.790 30.364 1.00 86.00 199 LEU A O 1
ATOM 1601 N N . TYR A 1 200 ? -5.222 19.699 30.126 1.00 78.88 200 TYR A N 1
ATOM 1602 C CA . TYR A 1 200 ? -5.928 19.980 28.875 1.00 78.88 200 TYR A CA 1
ATOM 1603 C C . TYR A 1 200 ? -7.133 20.905 29.088 1.00 78.88 200 TYR A C 1
ATOM 1605 O O . TYR A 1 200 ? -7.337 21.822 28.299 1.00 78.88 200 TYR A O 1
ATOM 1613 N N . HIS A 1 201 ? -7.915 20.695 30.151 1.00 86.00 201 HIS A N 1
ATOM 1614 C CA . HIS A 1 201 ? -9.037 21.578 30.476 1.00 86.00 201 HIS A CA 1
ATOM 1615 C C . HIS A 1 201 ? -8.569 22.981 30.874 1.00 86.00 201 HIS A C 1
ATOM 1617 O O . HIS A 1 201 ? -9.163 23.952 30.416 1.00 86.00 201 HIS A O 1
ATOM 1623 N N . VAL A 1 202 ? -7.471 23.089 31.631 1.00 87.62 202 VAL A N 1
ATOM 1624 C CA . VAL A 1 202 ? -6.835 24.380 31.949 1.00 87.62 202 VAL A CA 1
ATOM 1625 C C . VAL A 1 202 ? -6.364 25.087 30.675 1.00 87.62 202 VAL A C 1
ATOM 1627 O O . VAL A 1 202 ? -6.678 26.252 30.478 1.00 87.62 202 VAL A O 1
ATOM 1630 N N . PHE A 1 203 ? -5.704 24.374 29.757 1.00 84.69 203 PHE A N 1
ATOM 1631 C CA . PHE A 1 203 ? -5.276 24.930 28.468 1.00 84.69 203 PHE A CA 1
ATOM 1632 C C . PHE A 1 203 ? -6.441 25.381 27.573 1.00 84.69 203 PHE A C 1
ATOM 1634 O O . PHE A 1 203 ? -6.329 26.375 26.862 1.00 84.69 203 PHE A O 1
ATOM 1641 N N . ILE A 1 204 ? -7.559 24.651 27.573 1.00 82.62 204 ILE A N 1
ATOM 1642 C CA . ILE A 1 204 ? -8.742 25.043 26.796 1.00 82.62 204 ILE A CA 1
ATOM 1643 C C . ILE A 1 204 ? -9.420 26.280 27.396 1.00 82.62 204 ILE A C 1
ATOM 1645 O O . ILE A 1 204 ? -9.911 27.105 26.628 1.00 82.62 204 ILE A O 1
ATOM 1649 N N . GLY A 1 205 ? -9.440 26.401 28.727 1.00 79.06 205 GLY A N 1
ATOM 1650 C CA . GLY A 1 205 ? -9.965 27.577 29.422 1.00 79.06 205 GLY A CA 1
ATOM 1651 C C . GLY A 1 205 ? -9.084 28.814 29.249 1.00 79.06 205 GLY A C 1
ATOM 1652 O O . GLY A 1 205 ? -9.605 29.899 29.024 1.00 79.06 205 GLY A O 1
ATOM 1653 N N . ASP A 1 206 ? -7.762 28.638 29.287 1.00 80.94 206 ASP A N 1
ATOM 1654 C CA . ASP A 1 206 ? -6.779 29.708 29.141 1.00 80.94 206 ASP A CA 1
ATOM 1655 C C . ASP A 1 206 ? -5.619 29.266 28.228 1.00 80.94 206 ASP A C 1
ATOM 1657 O O . ASP A 1 206 ? -4.740 28.483 28.610 1.00 80.94 206 ASP A O 1
ATOM 1661 N N . LYS A 1 207 ? -5.624 29.771 26.989 1.00 86.06 207 LYS A N 1
ATOM 1662 C CA . LYS A 1 207 ? -4.753 29.331 25.883 1.00 86.06 207 LYS A CA 1
ATOM 1663 C C . LYS A 1 207 ? -3.354 29.959 25.922 1.00 86.06 207 LYS A C 1
ATOM 1665 O O . LYS A 1 207 ? -2.788 30.301 24.884 1.00 86.06 207 LYS A O 1
ATOM 1670 N N . THR A 1 208 ? -2.775 30.100 27.108 1.00 89.06 208 THR A N 1
ATOM 1671 C CA . THR A 1 208 ? -1.419 30.630 27.285 1.00 89.06 208 THR A CA 1
ATOM 1672 C C . THR A 1 208 ? -0.337 29.626 26.882 1.00 89.06 208 THR A C 1
ATOM 1674 O O . THR A 1 208 ? -0.515 28.401 26.911 1.00 89.06 208 THR A O 1
ATOM 1677 N N . VAL A 1 209 ? 0.844 30.154 26.544 1.00 85.50 209 VAL A N 1
ATOM 1678 C CA . VAL A 1 209 ? 2.038 29.357 26.208 1.00 85.50 209 VAL A CA 1
ATOM 1679 C C . VAL A 1 209 ? 2.464 28.468 27.386 1.00 85.50 209 VAL A C 1
ATOM 1681 O O . VAL A 1 209 ? 2.846 27.313 27.181 1.00 85.50 209 VAL A O 1
ATOM 1684 N N . CYS A 1 210 ? 2.337 28.966 28.620 1.00 88.31 210 CYS A N 1
ATOM 1685 C CA . CYS A 1 210 ? 2.623 28.210 29.841 1.00 88.31 210 CYS A CA 1
ATOM 1686 C C . CYS A 1 210 ? 1.683 27.003 29.998 1.00 88.31 210 CYS A C 1
ATOM 1688 O O . CYS A 1 210 ? 2.152 25.881 30.198 1.00 88.31 210 CYS A O 1
ATOM 1690 N N . ASN A 1 211 ? 0.372 27.185 29.802 1.00 86.38 211 ASN A N 1
ATOM 1691 C CA . ASN A 1 211 ? -0.602 26.091 29.890 1.00 86.38 211 ASN A CA 1
ATOM 1692 C C . ASN A 1 211 ? -0.410 25.052 28.779 1.00 86.38 211 ASN A C 1
ATOM 1694 O O . ASN A 1 211 ? -0.506 23.846 29.024 1.00 86.38 211 ASN A O 1
ATOM 1698 N N . TRP A 1 212 ? -0.061 25.498 27.568 1.00 78.69 212 TRP A N 1
ATOM 1699 C CA . TRP A 1 212 ? 0.302 24.600 26.473 1.00 78.69 212 TRP A CA 1
ATOM 1700 C C . TRP A 1 212 ? 1.528 23.742 26.808 1.00 78.69 212 TRP A C 1
ATOM 1702 O O . TRP A 1 212 ? 1.519 22.529 26.571 1.00 78.69 212 TRP A O 1
ATOM 1712 N N . ARG A 1 213 ? 2.573 24.345 27.391 1.00 90.06 213 ARG A N 1
ATOM 1713 C CA . ARG A 1 213 ? 3.781 23.631 27.827 1.00 90.06 213 ARG A CA 1
ATOM 1714 C C . ARG A 1 213 ? 3.453 22.582 28.889 1.00 90.06 213 ARG A C 1
ATOM 1716 O O . ARG A 1 213 ? 3.825 21.422 28.709 1.00 90.06 213 ARG A O 1
ATOM 1723 N N . ASN A 1 214 ? 2.674 22.951 29.905 1.00 88.81 214 ASN A N 1
ATOM 1724 C CA . ASN A 1 214 ? 2.246 22.048 30.976 1.00 88.81 214 ASN A CA 1
ATOM 1725 C C . ASN A 1 214 ? 1.436 20.860 30.430 1.00 88.81 214 ASN A C 1
ATOM 1727 O O . ASN A 1 214 ? 1.727 19.699 30.730 1.00 88.81 214 ASN A O 1
ATOM 1731 N N . TYR A 1 215 ? 0.466 21.114 29.543 1.00 88.50 215 TYR A N 1
ATOM 1732 C CA . TYR A 1 215 ? -0.281 20.047 28.871 1.00 88.50 215 TYR A CA 1
ATOM 1733 C C . TYR A 1 215 ? 0.633 19.137 28.034 1.00 88.50 215 TYR A C 1
ATOM 1735 O O . TYR A 1 215 ? 0.482 17.910 28.050 1.00 88.50 215 TYR A O 1
ATOM 1743 N N . ARG A 1 216 ? 1.601 19.709 27.307 1.00 90.56 216 ARG A N 1
ATOM 1744 C CA . ARG A 1 216 ? 2.547 18.949 26.476 1.00 90.56 216 ARG A CA 1
ATOM 1745 C C . ARG A 1 216 ? 3.412 18.014 27.319 1.00 90.56 216 ARG A C 1
ATOM 1747 O O . ARG A 1 216 ? 3.605 16.857 26.934 1.00 90.56 216 ARG A O 1
ATOM 1754 N N . GLU A 1 217 ? 3.904 18.492 28.456 1.00 89.88 217 GLU A N 1
ATOM 1755 C CA . GLU A 1 217 ? 4.699 17.711 29.406 1.00 89.88 217 GLU A CA 1
ATOM 1756 C C . GLU A 1 217 ? 3.872 16.577 30.024 1.00 89.88 217 GLU A C 1
ATOM 1758 O O . GLU A 1 217 ? 4.277 15.413 29.948 1.00 89.88 217 GLU A O 1
ATOM 1763 N N . ALA A 1 218 ? 2.653 16.859 30.489 1.00 88.44 218 ALA A N 1
ATOM 1764 C CA . ALA A 1 218 ? 1.752 15.834 31.015 1.00 88.44 218 ALA A CA 1
ATOM 1765 C C . ALA A 1 218 ? 1.324 14.806 29.954 1.00 88.44 218 ALA A C 1
ATOM 1767 O O . ALA A 1 218 ? 1.222 13.607 30.230 1.00 88.44 218 ALA A O 1
ATOM 1768 N N . ARG A 1 219 ? 1.140 15.227 28.696 1.00 90.88 219 ARG A N 1
ATOM 1769 C CA . ARG A 1 219 ? 0.890 14.317 27.568 1.00 90.88 219 ARG A CA 1
ATOM 1770 C C . ARG A 1 219 ? 2.085 13.401 27.307 1.00 90.88 219 ARG A C 1
ATOM 1772 O O . ARG A 1 219 ? 1.879 12.216 27.030 1.00 90.88 219 ARG A O 1
ATOM 1779 N N . LYS A 1 220 ? 3.315 13.920 27.393 1.00 88.62 220 LYS A N 1
ATOM 1780 C CA . LYS A 1 220 ? 4.550 13.129 27.264 1.00 88.62 220 LYS A CA 1
ATOM 1781 C C . LYS A 1 220 ? 4.680 12.131 28.416 1.00 88.62 220 LYS A C 1
ATOM 1783 O O . LYS A 1 220 ? 4.949 10.960 28.152 1.00 88.62 220 LYS A O 1
ATOM 1788 N N . ALA A 1 221 ? 4.418 12.560 29.651 1.00 88.12 221 ALA A N 1
ATOM 1789 C CA . ALA A 1 221 ? 4.432 11.705 30.836 1.00 88.12 221 ALA A CA 1
ATOM 1790 C C . ALA A 1 221 ? 3.410 10.561 30.730 1.00 88.12 221 ALA A C 1
ATOM 1792 O O . ALA A 1 221 ? 3.776 9.399 30.880 1.00 88.12 221 ALA A O 1
ATOM 1793 N N . ALA A 1 222 ? 2.165 10.860 30.345 1.00 86.38 222 ALA A N 1
ATOM 1794 C CA . ALA A 1 222 ? 1.138 9.841 30.128 1.00 86.38 222 ALA A CA 1
ATOM 1795 C C . ALA A 1 222 ? 1.529 8.843 29.024 1.00 86.38 222 ALA A C 1
ATOM 1797 O O . ALA A 1 222 ? 1.318 7.642 29.166 1.00 86.38 222 ALA A O 1
ATOM 1798 N N . LYS A 1 223 ? 2.133 9.318 27.925 1.00 84.38 223 LYS A N 1
ATOM 1799 C CA . LYS A 1 223 ? 2.619 8.439 26.850 1.00 84.38 223 LYS A CA 1
ATOM 1800 C C . LYS A 1 223 ? 3.755 7.527 27.332 1.00 84.38 223 LYS A C 1
ATOM 1802 O O . LYS A 1 223 ? 3.779 6.361 26.947 1.00 84.38 223 LYS A O 1
ATOM 1807 N N . LYS A 1 224 ? 4.665 8.042 28.169 1.00 87.88 224 LYS A N 1
ATOM 1808 C CA . LYS A 1 224 ? 5.768 7.276 28.769 1.00 87.88 224 LYS A CA 1
ATOM 1809 C C . LYS A 1 224 ? 5.245 6.194 29.718 1.00 87.88 224 LYS A C 1
ATOM 1811 O O . LYS A 1 224 ? 5.638 5.046 29.561 1.00 87.88 224 LYS A O 1
ATOM 1816 N N . ALA A 1 225 ? 4.322 6.535 30.619 1.00 85.75 225 ALA A N 1
ATOM 1817 C CA . ALA A 1 225 ? 3.711 5.585 31.552 1.00 85.75 225 ALA A CA 1
ATOM 1818 C C . ALA A 1 225 ? 2.997 4.439 30.818 1.00 85.75 225 ALA A C 1
ATOM 1820 O O . ALA A 1 225 ? 3.211 3.268 31.115 1.00 85.75 225 ALA A O 1
ATOM 1821 N N . VAL A 1 226 ? 2.226 4.761 29.772 1.00 78.94 226 VAL A N 1
ATOM 1822 C CA . VAL A 1 226 ? 1.562 3.747 28.935 1.00 78.94 226 VAL A CA 1
ATOM 1823 C C . VAL A 1 226 ? 2.574 2.831 28.239 1.00 78.94 226 VAL A C 1
ATOM 1825 O O . VAL A 1 226 ? 2.342 1.630 28.145 1.00 78.94 226 VAL A O 1
ATOM 1828 N N . ALA A 1 227 ? 3.687 3.372 27.737 1.00 78.12 227 ALA A N 1
ATOM 1829 C CA . ALA A 1 227 ? 4.728 2.565 27.104 1.00 78.12 227 ALA A CA 1
ATOM 1830 C C . ALA A 1 227 ? 5.445 1.650 28.112 1.00 78.12 227 ALA A C 1
ATOM 1832 O O . ALA A 1 227 ? 5.686 0.489 27.795 1.00 78.12 227 ALA A O 1
ATOM 1833 N N . ALA A 1 228 ? 5.728 2.148 29.318 1.00 83.25 228 ALA A N 1
ATOM 1834 C CA . ALA A 1 228 ? 6.340 1.369 30.391 1.00 83.25 228 ALA A CA 1
ATOM 1835 C C . ALA A 1 228 ? 5.427 0.225 30.858 1.00 83.25 228 ALA A C 1
ATOM 1837 O O . ALA A 1 228 ? 5.875 -0.913 30.929 1.00 83.25 228 ALA A O 1
ATOM 1838 N N . ALA A 1 229 ? 4.133 0.494 31.068 1.00 81.81 229 ALA A N 1
ATOM 1839 C CA . ALA A 1 229 ? 3.158 -0.537 31.427 1.00 81.81 229 ALA A CA 1
ATOM 1840 C C . ALA A 1 229 ? 3.031 -1.621 30.341 1.00 81.81 229 ALA A C 1
ATOM 1842 O O . ALA A 1 229 ? 2.934 -2.804 30.655 1.00 81.81 229 ALA A O 1
ATOM 1843 N N . LYS A 1 230 ? 3.091 -1.237 29.054 1.00 77.19 230 LYS A N 1
ATOM 1844 C CA . LYS A 1 230 ? 3.153 -2.212 27.953 1.00 77.19 230 LYS A CA 1
ATOM 1845 C C . LYS A 1 230 ? 4.412 -3.065 28.023 1.00 77.19 230 LYS A C 1
ATOM 1847 O O . LYS A 1 230 ? 4.312 -4.275 27.877 1.00 77.19 230 LYS A O 1
ATOM 1852 N N . ALA A 1 231 ? 5.573 -2.442 28.210 1.00 79.12 231 ALA A N 1
ATOM 1853 C CA . ALA A 1 231 ? 6.845 -3.152 28.260 1.00 79.12 231 ALA A CA 1
ATOM 1854 C C . ALA A 1 231 ? 6.898 -4.149 29.428 1.00 79.12 231 ALA A C 1
ATOM 1856 O O . ALA A 1 231 ? 7.270 -5.294 29.211 1.00 79.12 231 ALA A O 1
ATOM 1857 N N . ALA A 1 232 ? 6.455 -3.741 30.621 1.00 82.25 232 ALA A N 1
ATOM 1858 C CA . ALA A 1 232 ? 6.410 -4.603 31.801 1.00 82.25 232 ALA A CA 1
ATOM 1859 C C . ALA A 1 232 ? 5.500 -5.824 31.595 1.00 82.25 232 ALA A C 1
ATOM 1861 O O . ALA A 1 232 ? 5.901 -6.945 31.880 1.00 82.25 232 ALA A O 1
ATOM 1862 N N . TYR A 1 233 ? 4.310 -5.622 31.022 1.00 73.12 233 TYR A N 1
ATOM 1863 C CA . TYR A 1 233 ? 3.398 -6.726 30.723 1.00 73.12 233 TYR A CA 1
ATOM 1864 C C . TYR A 1 233 ? 3.989 -7.715 29.711 1.00 73.12 233 TYR A C 1
ATOM 1866 O O . TYR A 1 233 ? 3.918 -8.922 29.913 1.00 73.12 233 TYR A O 1
ATOM 1874 N N . TYR A 1 234 ? 4.586 -7.222 28.621 1.00 68.38 234 TYR A N 1
ATOM 1875 C CA . TYR A 1 234 ? 5.190 -8.115 27.632 1.00 68.38 234 TYR A CA 1
ATOM 1876 C C . TYR A 1 234 ? 6.420 -8.850 28.172 1.00 68.38 234 TYR A C 1
ATOM 1878 O O . TYR A 1 234 ? 6.624 -9.986 27.763 1.00 68.38 234 TYR A O 1
ATOM 1886 N N . ALA A 1 235 ? 7.179 -8.249 29.095 1.00 75.94 235 ALA A N 1
ATOM 1887 C CA . ALA A 1 235 ? 8.282 -8.919 29.784 1.00 75.94 235 ALA A CA 1
ATOM 1888 C C . ALA A 1 235 ? 7.787 -10.079 30.669 1.00 75.94 235 ALA A C 1
ATOM 1890 O O . ALA A 1 235 ? 8.323 -11.180 30.601 1.00 75.94 235 ALA A O 1
ATOM 1891 N N . GLU A 1 236 ? 6.708 -9.868 31.429 1.00 75.94 236 GLU A N 1
ATOM 1892 C CA . GLU A 1 236 ? 6.089 -10.920 32.250 1.00 75.94 236 GLU A CA 1
ATOM 1893 C C . GLU A 1 236 ? 5.512 -12.055 31.385 1.00 75.94 236 GLU A C 1
ATOM 1895 O O . GLU A 1 236 ? 5.616 -13.235 31.716 1.00 75.94 236 GLU A O 1
ATOM 1900 N N . VAL A 1 237 ? 4.896 -11.711 30.250 1.00 71.25 237 VAL A N 1
ATOM 1901 C CA . VAL A 1 237 ? 4.361 -12.704 29.310 1.00 71.25 237 VAL A CA 1
ATOM 1902 C C . VAL A 1 237 ? 5.484 -13.497 28.637 1.00 71.25 237 VAL A C 1
ATOM 1904 O O . VAL A 1 237 ? 5.319 -14.701 28.462 1.00 71.25 237 VAL A O 1
ATOM 1907 N N . SER A 1 238 ? 6.612 -12.869 28.278 1.00 67.75 238 SER A N 1
ATOM 1908 C CA . SER A 1 238 ? 7.761 -13.593 27.713 1.00 67.75 238 SER A CA 1
ATOM 1909 C C . SER A 1 238 ? 8.387 -14.554 28.722 1.00 67.75 238 SER A C 1
ATOM 1911 O O . SER A 1 238 ? 8.627 -15.704 28.382 1.00 67.75 238 SER A O 1
ATOM 1913 N N . GLU A 1 239 ? 8.539 -14.142 29.979 1.00 73.88 239 GLU A N 1
ATOM 1914 C CA . GLU A 1 239 ? 9.099 -14.984 31.046 1.00 73.88 239 GLU A CA 1
ATOM 1915 C C . GLU A 1 239 ? 8.200 -16.202 31.363 1.00 73.88 239 GLU A C 1
ATOM 1917 O O . GLU A 1 239 ? 8.668 -17.323 31.572 1.00 73.88 239 GLU A O 1
ATOM 1922 N N . LYS A 1 240 ? 6.872 -16.024 31.302 1.00 68.88 240 LYS A N 1
ATOM 1923 C CA . LYS A 1 240 ? 5.891 -17.121 31.435 1.00 68.88 240 LYS A CA 1
ATOM 1924 C C . LYS A 1 240 ? 5.880 -18.096 30.255 1.00 68.88 240 LYS A C 1
ATOM 1926 O O . LYS A 1 240 ? 5.384 -19.212 30.400 1.00 68.88 240 LYS A O 1
ATOM 1931 N N . LEU A 1 241 ? 6.360 -17.673 29.086 1.00 57.41 241 LEU A N 1
ATOM 1932 C CA . LEU A 1 241 ? 6.508 -18.540 27.916 1.00 57.41 241 LEU A CA 1
ATOM 1933 C C . LEU A 1 241 ? 7.818 -19.334 27.971 1.00 57.41 241 LEU A C 1
ATOM 1935 O O . LEU A 1 241 ? 7.838 -20.468 27.511 1.00 57.41 241 LEU A O 1
ATOM 1939 N N . GLU A 1 242 ? 8.866 -18.778 28.579 1.00 54.25 242 GLU A N 1
ATOM 1940 C CA . GLU A 1 242 ? 10.166 -19.441 28.760 1.00 54.25 242 GLU A CA 1
ATOM 1941 C C . GLU A 1 242 ? 10.160 -20.510 29.870 1.00 54.25 242 GLU A C 1
ATOM 1943 O O . GLU A 1 242 ? 10.999 -21.400 29.865 1.00 54.25 242 GLU A O 1
ATOM 1948 N N . THR A 1 243 ? 9.199 -20.471 30.799 1.00 55.91 243 THR A N 1
ATOM 1949 C CA . THR A 1 243 ? 9.097 -21.414 31.936 1.00 55.91 243 THR A CA 1
ATOM 1950 C C . THR A 1 243 ? 8.181 -22.618 31.690 1.00 55.91 243 THR A C 1
ATOM 1952 O O . THR A 1 243 ? 8.103 -23.511 32.534 1.00 55.91 243 THR A O 1
ATOM 1955 N N . ARG A 1 244 ? 7.483 -22.681 30.547 1.00 50.72 244 ARG A N 1
ATOM 1956 C CA . ARG A 1 244 ? 6.696 -23.859 30.139 1.00 50.72 244 ARG A CA 1
ATOM 1957 C C . ARG A 1 244 ? 7.512 -24.739 29.199 1.00 50.72 244 ARG A C 1
ATOM 1959 O O . ARG A 1 244 ? 7.190 -24.859 28.020 1.00 50.72 244 ARG A O 1
ATOM 1966 N N . ASP A 1 245 ? 8.519 -25.402 29.750 1.00 43.38 245 ASP A N 1
ATOM 1967 C CA . ASP A 1 245 ? 8.950 -26.681 29.198 1.00 43.38 245 ASP A CA 1
ATOM 1968 C C . ASP A 1 245 ? 7.836 -27.706 29.461 1.00 43.38 245 ASP A C 1
ATOM 1970 O O . ASP A 1 245 ? 7.479 -27.946 30.613 1.00 43.38 245 ASP A O 1
ATOM 1974 N N . VAL A 1 246 ? 7.230 -28.225 28.385 1.00 37.59 246 VAL A N 1
ATOM 1975 C CA . VAL A 1 246 ? 6.770 -29.615 28.165 1.00 37.59 246 VAL A CA 1
ATOM 1976 C C . VAL A 1 246 ? 5.756 -29.647 27.003 1.00 37.59 246 VAL A C 1
ATOM 1978 O O . VAL A 1 246 ? 4.669 -29.073 27.056 1.00 37.59 246 VAL A O 1
ATOM 1981 N N . GLU A 1 247 ? 6.185 -30.400 25.990 1.00 29.30 247 GLU A N 1
ATOM 1982 C CA . GLU A 1 247 ? 5.524 -30.985 24.817 1.00 29.30 247 GLU A CA 1
ATOM 1983 C C . GLU A 1 247 ? 5.163 -30.131 23.578 1.00 29.30 247 GLU A C 1
ATOM 1985 O O . GLU A 1 247 ? 4.373 -29.184 23.638 1.00 29.30 247 GLU A O 1
ATOM 1990 N N . PRO A 1 248 ? 5.693 -30.513 22.391 1.00 35.09 248 PRO A N 1
ATOM 1991 C CA . PRO A 1 248 ? 5.384 -29.855 21.134 1.00 35.09 248 PRO A CA 1
ATOM 1992 C C . PRO A 1 248 ? 3.997 -30.291 20.656 1.00 35.09 248 PRO A C 1
ATOM 1994 O O . PRO A 1 248 ? 3.840 -31.327 20.009 1.00 35.09 248 PRO A O 1
ATOM 1997 N N . ASN A 1 249 ? 2.982 -29.469 20.923 1.00 27.23 249 ASN A N 1
ATOM 1998 C CA . ASN A 1 249 ? 1.709 -29.607 20.229 1.00 27.23 249 ASN A CA 1
ATOM 1999 C C . ASN A 1 249 ? 1.917 -29.220 18.755 1.00 27.23 249 ASN A C 1
ATOM 2001 O O . ASN A 1 249 ? 2.222 -28.075 18.403 1.00 27.23 249 ASN A O 1
ATOM 2005 N N . THR A 1 250 ? 1.838 -30.230 17.903 1.00 41.69 250 THR A N 1
ATOM 2006 C CA . THR A 1 250 ? 2.122 -30.192 16.476 1.00 41.69 250 THR A CA 1
ATOM 2007 C C . THR A 1 250 ? 0.942 -29.587 15.726 1.00 41.69 250 THR A C 1
ATOM 2009 O O . THR A 1 250 ? 0.132 -30.319 15.186 1.00 41.69 250 THR A O 1
ATOM 2012 N N . ASP A 1 251 ? 0.840 -28.253 15.649 1.00 32.72 251 ASP A N 1
ATOM 2013 C CA . ASP A 1 251 ? 0.011 -27.648 14.585 1.00 32.72 251 ASP A CA 1
ATOM 2014 C C . ASP A 1 251 ? 0.335 -26.196 14.195 1.00 32.72 251 ASP A C 1
ATOM 2016 O O . ASP A 1 251 ? -0.514 -25.412 13.770 1.00 32.72 251 ASP A O 1
ATOM 2020 N N . THR A 1 252 ? 1.598 -25.777 14.308 1.00 35.31 252 THR A N 1
ATOM 2021 C CA . THR A 1 252 ? 2.041 -24.533 13.654 1.00 35.31 252 THR A CA 1
ATOM 2022 C C . THR A 1 252 ? 3.507 -24.617 13.252 1.00 35.31 252 THR A C 1
ATOM 2024 O O . THR A 1 252 ? 4.388 -23.997 13.840 1.00 35.31 252 THR A O 1
ATOM 2027 N N . ARG A 1 253 ? 3.790 -25.405 12.211 1.00 27.31 253 ARG A N 1
ATOM 2028 C CA . ARG A 1 253 ? 5.110 -25.419 11.573 1.00 27.31 253 ARG A CA 1
ATOM 2029 C C . ARG A 1 253 ? 5.250 -24.181 10.678 1.00 27.31 253 ARG A C 1
ATOM 2031 O O . ARG A 1 253 ? 4.855 -24.181 9.516 1.00 27.31 253 ARG A O 1
ATOM 2038 N N . LEU A 1 254 ? 5.844 -23.120 11.221 1.00 30.75 254 LEU A N 1
ATOM 2039 C CA . LEU A 1 254 ? 6.698 -22.234 10.432 1.00 30.75 254 LEU A CA 1
ATOM 2040 C C . LEU A 1 254 ? 7.906 -23.075 10.001 1.00 30.75 254 LEU A C 1
ATOM 2042 O O . LEU A 1 254 ? 8.820 -23.288 10.789 1.00 30.75 254 LEU A O 1
ATOM 2046 N N . GLN A 1 255 ? 7.901 -23.603 8.778 1.00 27.73 255 GLN A N 1
ATOM 2047 C CA . GLN A 1 255 ? 9.140 -24.090 8.178 1.00 27.73 255 GLN A CA 1
ATOM 2048 C C . GLN A 1 255 ? 9.936 -22.873 7.702 1.00 27.73 255 GLN A C 1
ATOM 2050 O O . GLN A 1 255 ? 9.618 -22.263 6.682 1.00 27.73 255 GLN A O 1
ATOM 2055 N N . ALA A 1 256 ? 10.966 -22.516 8.466 1.00 28.22 256 ALA A N 1
ATOM 2056 C CA . ALA A 1 256 ? 12.197 -22.048 7.856 1.00 28.22 256 ALA A CA 1
ATOM 2057 C C . ALA A 1 256 ? 12.800 -23.263 7.136 1.00 28.22 256 ALA A C 1
ATOM 2059 O O . ALA A 1 256 ? 12.948 -24.323 7.741 1.00 28.22 256 ALA A O 1
ATOM 2060 N N . ALA A 1 257 ? 13.048 -23.147 5.835 1.00 27.25 257 ALA A N 1
ATOM 2061 C CA . ALA A 1 257 ? 13.854 -24.132 5.134 1.00 27.25 257 ALA A CA 1
ATOM 2062 C C . ALA A 1 257 ? 15.313 -23.917 5.555 1.00 27.25 257 ALA A C 1
ATOM 2064 O O . ALA A 1 257 ? 15.846 -22.821 5.365 1.00 27.25 257 ALA A O 1
ATOM 2065 N N . ASP A 1 258 ? 15.922 -24.942 6.145 1.00 27.73 258 ASP A N 1
ATOM 2066 C CA . ASP A 1 258 ? 17.363 -24.995 6.373 1.00 27.73 258 ASP A CA 1
ATOM 2067 C C . ASP A 1 258 ? 18.128 -25.046 5.034 1.00 27.73 258 ASP A C 1
ATOM 2069 O O . ASP A 1 258 ? 17.559 -25.421 3.999 1.00 27.73 258 ASP A O 1
ATOM 2073 N N . PRO A 1 259 ? 19.411 -24.640 5.017 1.00 27.56 259 PRO A N 1
ATOM 2074 C CA . PRO A 1 259 ? 20.191 -24.485 3.798 1.00 27.56 259 PRO A CA 1
ATOM 2075 C C . PRO A 1 259 ? 20.511 -25.858 3.204 1.00 27.56 259 PRO A C 1
ATOM 2077 O O . PRO A 1 259 ? 21.146 -26.691 3.843 1.00 27.56 259 PRO A O 1
ATOM 2080 N N . CYS A 1 260 ? 20.094 -26.091 1.963 1.00 27.23 260 CYS A N 1
ATOM 2081 C CA . CYS A 1 260 ? 20.537 -27.257 1.215 1.00 27.23 260 CYS A CA 1
ATOM 2082 C C . CYS A 1 260 ? 21.966 -26.998 0.713 1.00 27.23 260 CYS A C 1
ATOM 2084 O O . CYS A 1 260 ? 22.172 -26.159 -0.165 1.00 27.23 260 CYS A O 1
ATOM 2086 N N . ASP A 1 261 ? 22.938 -27.723 1.262 1.00 34.34 261 ASP A N 1
ATOM 2087 C CA . ASP A 1 261 ? 24.293 -27.829 0.722 1.00 34.34 261 ASP A CA 1
ATOM 2088 C C . ASP A 1 261 ? 24.253 -28.332 -0.732 1.00 34.34 261 ASP A C 1
ATOM 2090 O O . ASP A 1 261 ? 23.732 -29.418 -0.997 1.00 34.34 261 ASP A O 1
ATOM 2094 N N . LYS A 1 262 ? 24.808 -27.555 -1.677 1.00 29.48 262 LYS A N 1
ATOM 2095 C CA . LYS A 1 262 ? 25.279 -28.002 -3.008 1.00 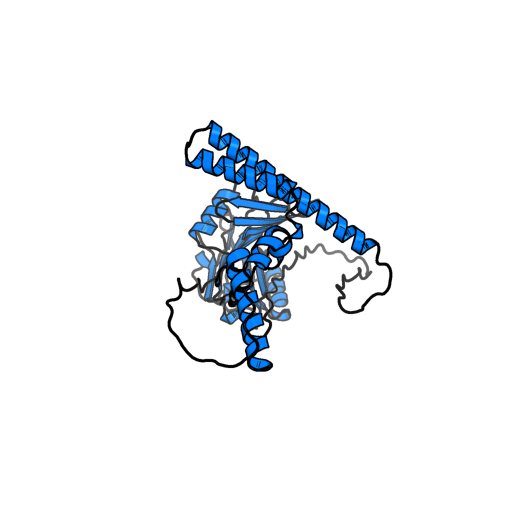29.48 262 LYS A CA 1
ATOM 2096 C C . LYS A 1 262 ? 26.251 -26.968 -3.634 1.00 29.48 262 LYS A C 1
ATOM 2098 O O . LYS A 1 262 ? 26.216 -25.799 -3.260 1.00 29.48 262 LYS A O 1
ATOM 2103 N N . PRO A 1 263 ? 27.164 -27.406 -4.528 1.00 24.92 263 PRO A N 1
ATOM 2104 C CA . PRO A 1 263 ? 28.550 -26.924 -4.648 1.00 24.92 263 PRO A CA 1
ATOM 2105 C C . PRO A 1 263 ? 28.715 -25.617 -5.452 1.00 24.92 263 PRO A C 1
ATOM 2107 O O . PRO A 1 263 ? 27.776 -25.176 -6.119 1.00 24.92 263 PRO A O 1
ATOM 2110 N N . PRO A 1 264 ? 29.911 -24.985 -5.429 1.00 29.62 264 PRO A N 1
ATOM 2111 C CA . PRO A 1 264 ? 30.095 -23.650 -5.973 1.00 29.62 264 PRO A CA 1
ATOM 2112 C C . PRO A 1 264 ? 30.193 -23.709 -7.498 1.00 29.62 264 PRO A C 1
ATOM 2114 O O . PRO A 1 264 ? 31.166 -24.217 -8.054 1.00 29.62 264 PRO A O 1
ATOM 2117 N N . SER A 1 265 ? 29.216 -23.126 -8.189 1.00 24.66 265 SER A N 1
ATOM 2118 C CA . SER A 1 265 ? 29.391 -22.719 -9.582 1.00 24.66 265 SER A CA 1
ATOM 2119 C C . SER A 1 265 ? 29.069 -21.234 -9.723 1.00 24.66 265 SER A C 1
ATOM 2121 O O . SER A 1 265 ? 28.061 -20.719 -9.245 1.00 24.66 265 SER A O 1
ATOM 2123 N N . LYS A 1 266 ? 30.042 -20.525 -10.289 1.00 32.75 266 LYS A N 1
ATOM 2124 C CA . LYS A 1 266 ? 30.111 -19.073 -10.411 1.00 32.75 266 LYS A CA 1
ATOM 2125 C C . LYS A 1 266 ? 28.995 -18.560 -11.326 1.00 32.75 266 LYS A C 1
ATOM 2127 O O . LYS A 1 266 ? 29.039 -18.806 -12.523 1.00 32.75 266 LYS A O 1
ATOM 2132 N N . SER A 1 267 ? 28.060 -17.780 -10.794 1.00 22.78 267 SER A N 1
ATOM 2133 C CA . SER A 1 267 ? 27.418 -16.673 -11.519 1.00 22.78 267 SER A CA 1
ATOM 2134 C C . SER A 1 267 ? 26.708 -15.757 -10.518 1.00 22.78 267 SER A C 1
ATOM 2136 O O . SER A 1 267 ? 25.945 -16.197 -9.666 1.00 22.78 267 SER A O 1
ATOM 2138 N N . SER A 1 268 ? 27.050 -14.472 -10.560 1.00 26.16 268 SER A N 1
ATOM 2139 C CA . SER A 1 268 ? 26.514 -13.439 -9.676 1.00 26.16 268 SER A CA 1
ATOM 2140 C C . SER A 1 268 ? 25.116 -13.048 -10.159 1.00 26.16 268 SER A C 1
ATOM 2142 O O . SER A 1 268 ? 24.988 -12.361 -11.170 1.00 26.16 268 SER A O 1
ATOM 2144 N N . CYS A 1 269 ? 24.063 -13.504 -9.478 1.00 24.98 269 CYS A N 1
ATOM 2145 C CA . CYS A 1 269 ? 22.681 -13.118 -9.765 1.00 24.98 269 CYS A CA 1
ATOM 2146 C C . CYS A 1 269 ? 21.953 -12.702 -8.473 1.00 24.98 269 CYS A C 1
ATOM 2148 O O . CYS A 1 269 ? 21.633 -13.501 -7.597 1.00 24.98 269 CYS A O 1
ATOM 2150 N N . HIS A 1 270 ? 21.713 -11.393 -8.360 1.00 23.17 270 HIS A N 1
ATOM 2151 C CA . HIS A 1 270 ? 20.943 -10.745 -7.301 1.00 23.17 270 HIS A CA 1
ATOM 2152 C C . HIS A 1 270 ? 19.441 -11.029 -7.483 1.00 23.17 270 HIS A C 1
ATOM 2154 O O . HIS A 1 270 ? 18.738 -10.297 -8.176 1.00 23.17 270 HIS A O 1
ATOM 2160 N N . ILE A 1 271 ? 18.927 -12.078 -6.840 1.00 25.53 271 ILE A N 1
ATOM 2161 C CA . ILE A 1 271 ? 17.482 -12.309 -6.710 1.00 25.53 271 ILE A CA 1
ATOM 2162 C C . ILE A 1 271 ? 16.963 -11.432 -5.562 1.00 25.53 271 ILE A C 1
ATOM 2164 O O . ILE A 1 271 ? 17.186 -11.716 -4.384 1.00 25.53 271 ILE A O 1
ATOM 2168 N N . THR A 1 272 ? 16.291 -10.329 -5.900 1.00 27.34 272 THR A N 1
ATOM 2169 C CA . THR A 1 272 ? 15.713 -9.403 -4.916 1.00 27.34 272 THR A CA 1
ATOM 2170 C C . THR A 1 272 ? 14.277 -9.812 -4.560 1.00 27.34 272 THR A C 1
ATOM 2172 O O . THR A 1 272 ? 13.350 -9.643 -5.339 1.00 27.34 272 THR A O 1
ATOM 2175 N N . TRP A 1 273 ? 14.147 -10.383 -3.361 1.00 28.75 273 TRP A N 1
ATOM 2176 C CA . TRP A 1 273 ? 13.005 -10.521 -2.441 1.00 28.75 273 TRP A CA 1
ATOM 2177 C C . TRP A 1 273 ? 11.568 -10.168 -2.890 1.00 28.75 273 TRP A C 1
ATOM 2179 O O . TRP A 1 273 ? 11.206 -9.016 -3.117 1.00 28.75 273 TRP A O 1
ATOM 2189 N N . LEU A 1 274 ? 10.704 -11.187 -2.806 1.00 27.94 274 LEU A N 1
ATOM 2190 C CA . LEU A 1 274 ? 9.250 -11.155 -2.973 1.00 27.94 274 LEU A CA 1
ATOM 2191 C C . LEU A 1 274 ? 8.535 -10.776 -1.657 1.00 27.94 274 LEU A C 1
ATOM 2193 O O . LEU A 1 274 ? 8.689 -11.469 -0.652 1.00 27.94 274 LEU A O 1
ATOM 2197 N N . MET A 1 275 ? 7.686 -9.740 -1.647 1.00 29.53 275 MET A N 1
ATOM 2198 C CA . MET A 1 275 ? 6.770 -9.471 -0.522 1.00 29.53 275 MET A CA 1
ATOM 2199 C C . MET A 1 275 ? 5.326 -9.844 -0.882 1.00 29.53 275 MET A C 1
ATOM 2201 O O . MET A 1 275 ? 4.754 -9.339 -1.842 1.00 29.53 275 MET A O 1
ATOM 2205 N N . THR A 1 276 ? 4.726 -10.737 -0.088 1.00 28.19 276 THR A N 1
ATOM 2206 C CA . THR A 1 276 ? 3.361 -11.254 -0.281 1.00 28.19 276 THR A CA 1
ATOM 2207 C C . THR A 1 276 ? 2.406 -10.636 0.743 1.00 28.19 276 THR A C 1
ATOM 2209 O O . THR A 1 276 ? 2.496 -10.923 1.933 1.00 28.19 276 THR A O 1
ATOM 2212 N N . PHE A 1 277 ? 1.432 -9.841 0.296 1.00 29.56 277 PHE A N 1
ATOM 2213 C CA . PHE A 1 277 ? 0.311 -9.404 1.139 1.00 29.56 277 PHE A CA 1
ATOM 2214 C C . PHE A 1 277 ? -0.750 -10.516 1.214 1.00 29.56 277 PHE A C 1
ATOM 2216 O O . PHE A 1 277 ? -1.310 -10.886 0.190 1.00 29.56 277 PHE A O 1
ATOM 2223 N N . LYS A 1 278 ? -1.061 -11.080 2.390 1.00 24.47 278 LYS A N 1
ATOM 2224 C CA . LYS A 1 278 ? -2.199 -12.007 2.571 1.00 24.47 278 LYS A CA 1
ATOM 2225 C C . LYS A 1 278 ? -3.336 -11.283 3.296 1.00 24.47 278 LYS A C 1
ATOM 2227 O O . LYS A 1 278 ? -3.318 -11.143 4.510 1.00 24.47 278 LYS A O 1
ATOM 2232 N N . SER A 1 279 ? -4.363 -10.868 2.557 1.00 27.78 279 SER A N 1
ATOM 2233 C CA . SER A 1 279 ? -5.692 -10.622 3.143 1.00 27.78 279 SER A CA 1
ATOM 2234 C C . SER A 1 279 ? -6.476 -11.941 3.148 1.00 27.78 279 SER A C 1
ATOM 2236 O O . SER A 1 279 ? -6.767 -12.466 2.065 1.00 27.78 279 SER A O 1
ATOM 2238 N N . SER A 1 280 ? -6.734 -12.484 4.348 1.00 23.36 280 SER A N 1
ATOM 2239 C CA . SER A 1 280 ? -7.557 -13.684 4.582 1.00 23.36 280 SER A CA 1
ATOM 2240 C C . SER A 1 280 ? -9.034 -13.374 4.331 1.00 23.36 280 SER A C 1
ATOM 2242 O O . SER A 1 280 ? -9.536 -12.344 4.786 1.00 23.36 280 SER A O 1
ATOM 2244 N N . ARG A 1 281 ? -9.720 -14.248 3.590 1.00 25.89 281 ARG A N 1
ATOM 2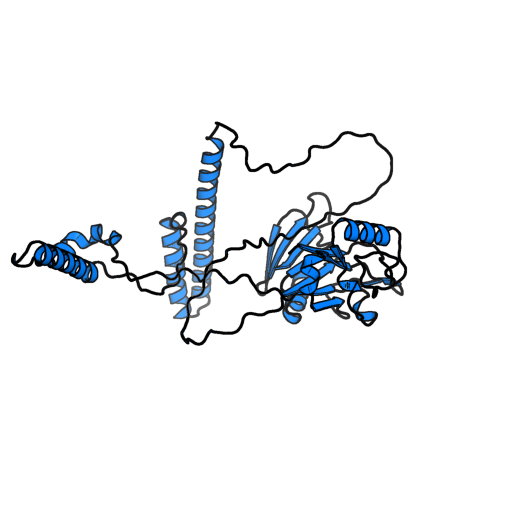245 C CA . ARG A 1 281 ? -11.181 -14.256 3.446 1.00 25.89 281 ARG A CA 1
ATOM 2246 C C . ARG A 1 281 ? -11.684 -15.483 4.193 1.00 25.89 281 ARG A C 1
ATOM 2248 O O . ARG A 1 281 ? -11.621 -16.577 3.644 1.00 25.89 281 ARG A O 1
ATOM 2255 N N . ASP A 1 282 ? -12.192 -15.286 5.401 1.00 25.19 282 ASP A N 1
ATOM 2256 C CA . ASP A 1 282 ? -12.953 -16.330 6.079 1.00 25.19 282 ASP A CA 1
ATOM 2257 C C . ASP A 1 282 ? -14.404 -16.224 5.597 1.00 25.19 282 ASP A C 1
ATOM 2259 O O . ASP A 1 282 ? -15.082 -15.213 5.810 1.00 25.19 282 ASP A O 1
ATOM 2263 N N . ASN A 1 283 ? -14.847 -17.250 4.870 1.00 26.88 283 ASN A N 1
ATOM 2264 C CA . ASN A 1 283 ? -16.236 -17.441 4.472 1.00 26.88 283 ASN A CA 1
ATOM 2265 C C . ASN A 1 283 ? -17.037 -17.892 5.698 1.00 26.88 283 ASN A C 1
ATOM 2267 O O . ASN A 1 283 ? -16.752 -18.943 6.263 1.00 26.88 283 ASN A O 1
ATOM 2271 N N . ALA A 1 284 ? -18.065 -17.134 6.074 1.00 24.81 284 ALA A N 1
ATOM 2272 C CA . ALA A 1 284 ? -19.086 -17.597 7.006 1.00 24.81 284 ALA A CA 1
ATOM 2273 C C . ALA A 1 284 ? -20.473 -17.243 6.458 1.00 24.81 284 ALA A C 1
ATOM 2275 O O . ALA A 1 284 ? -20.895 -16.086 6.444 1.00 24.81 284 ALA A O 1
ATOM 2276 N N . THR A 1 285 ? -21.144 -18.277 5.964 1.00 27.36 285 THR A N 1
ATOM 2277 C CA . THR A 1 285 ? -22.554 -18.346 5.581 1.00 27.36 285 THR A CA 1
ATOM 2278 C C . THR A 1 285 ? -23.419 -18.265 6.837 1.00 27.36 285 THR A C 1
ATOM 2280 O O . THR A 1 285 ? -23.291 -19.168 7.648 1.00 27.36 285 THR A O 1
ATOM 2283 N N . VAL A 1 286 ? -24.308 -17.273 7.005 1.00 23.09 286 VAL A N 1
ATOM 2284 C CA . VAL A 1 286 ? -25.528 -17.408 7.839 1.00 23.09 286 VAL A CA 1
ATOM 2285 C C . VAL A 1 286 ? -26.627 -16.440 7.357 1.00 23.09 286 VAL A C 1
ATOM 2287 O O . VAL A 1 286 ? -26.378 -15.263 7.106 1.00 23.09 286 VAL A O 1
ATOM 2290 N N . TYR A 1 287 ? -27.814 -17.033 7.246 1.00 22.33 287 TYR A N 1
ATOM 2291 C CA . TYR A 1 287 ? -29.181 -16.634 6.898 1.00 22.33 287 TYR A CA 1
ATOM 2292 C C . TYR A 1 287 ? -29.685 -15.186 7.058 1.00 22.33 287 TYR A C 1
ATOM 2294 O O . TYR A 1 287 ? -29.239 -14.389 7.880 1.00 22.33 287 TYR A O 1
ATOM 2302 N N . ALA A 1 288 ? -30.698 -14.919 6.225 1.00 30.34 288 ALA A N 1
ATOM 2303 C CA . ALA A 1 288 ? -31.487 -13.704 6.084 1.00 30.34 288 ALA A CA 1
ATOM 2304 C C . ALA A 1 288 ? -32.308 -13.332 7.334 1.00 30.34 288 ALA A C 1
ATOM 2306 O O . ALA A 1 288 ? -32.786 -14.193 8.067 1.00 30.34 288 ALA A O 1
ATOM 2307 N N . GLY A 1 289 ? -32.529 -12.028 7.502 1.00 23.39 289 GLY A N 1
ATOM 2308 C CA . GLY A 1 289 ? -33.492 -11.434 8.426 1.00 23.39 289 GLY A CA 1
ATOM 2309 C C . GLY A 1 289 ? -33.760 -9.990 8.003 1.00 23.39 289 GLY A C 1
ATOM 2310 O O . GLY A 1 289 ? -32.822 -9.231 7.760 1.00 23.39 289 GLY A O 1
ATOM 2311 N N . VAL A 1 290 ? -35.039 -9.679 7.825 1.00 27.03 290 VAL A N 1
ATOM 2312 C CA . VAL A 1 290 ? -35.599 -8.537 7.095 1.00 27.03 290 VAL A CA 1
ATOM 2313 C C . VAL A 1 290 ? -35.713 -7.287 7.993 1.00 27.03 290 VAL A C 1
ATOM 2315 O O . VAL A 1 290 ? -35.835 -7.396 9.208 1.00 27.03 290 VAL A O 1
ATOM 2318 N N . ASP A 1 291 ? -35.694 -6.126 7.334 1.00 23.81 291 ASP A N 1
ATOM 2319 C CA . ASP A 1 291 ? -36.237 -4.814 7.720 1.00 23.81 291 ASP A CA 1
ATOM 2320 C C . ASP A 1 291 ? -35.541 -3.863 8.720 1.00 23.81 291 ASP A C 1
ATOM 2322 O O . ASP A 1 291 ? -35.255 -4.160 9.876 1.00 23.81 291 ASP A O 1
ATOM 2326 N N . ALA A 1 292 ? -35.394 -2.627 8.210 1.00 25.17 292 ALA A N 1
ATOM 2327 C CA . ALA A 1 292 ? -35.846 -1.349 8.789 1.00 25.17 292 ALA A CA 1
ATOM 2328 C C . ALA A 1 292 ? -34.771 -0.242 8.886 1.00 25.17 292 ALA A C 1
ATOM 2330 O O . ALA A 1 292 ? -33.996 -0.131 9.835 1.00 25.17 292 ALA A O 1
ATOM 2331 N N . HIS A 1 293 ? -34.776 0.607 7.852 1.00 31.33 293 HIS A N 1
ATOM 2332 C CA . HIS A 1 293 ? -34.679 2.071 7.875 1.00 31.33 293 HIS A CA 1
ATOM 2333 C C . HIS A 1 293 ? -33.977 2.718 9.085 1.00 31.33 293 HIS A C 1
ATOM 2335 O O . HIS A 1 293 ? -34.592 3.088 10.080 1.00 31.33 293 HIS A O 1
ATOM 2341 N N . SER A 1 294 ? -32.681 2.989 8.932 1.00 26.84 294 SER A N 1
ATOM 2342 C CA . SER A 1 294 ? -32.035 4.142 9.565 1.00 26.84 294 SER A CA 1
ATOM 2343 C C . SER A 1 294 ? -30.845 4.572 8.710 1.00 26.84 294 SER A C 1
ATOM 2345 O O . SER A 1 294 ? -29.987 3.768 8.348 1.00 26.84 294 SER A O 1
ATOM 2347 N N . GLN A 1 295 ? -30.856 5.842 8.309 1.00 29.36 295 GLN A N 1
ATOM 2348 C CA . GLN A 1 295 ? -29.913 6.448 7.374 1.00 29.36 295 GLN A CA 1
ATOM 2349 C C . GLN A 1 295 ? -28.461 6.185 7.809 1.00 29.36 295 GLN A C 1
ATOM 2351 O O . GLN A 1 295 ? -28.013 6.596 8.880 1.00 29.36 295 GLN A O 1
ATOM 2356 N N . SER A 1 296 ? -27.726 5.464 6.962 1.00 26.88 296 SER A N 1
ATOM 2357 C CA . SER A 1 296 ? -26.306 5.163 7.128 1.00 26.88 296 SER A CA 1
ATOM 2358 C C . SER A 1 296 ? -25.454 6.416 6.891 1.00 26.88 296 SER A C 1
ATOM 2360 O O . SER A 1 296 ? -25.636 7.064 5.857 1.00 26.88 296 SER A O 1
ATOM 2362 N N . PRO A 1 297 ? -24.470 6.745 7.746 1.00 31.84 297 PRO A N 1
ATOM 2363 C CA . PRO A 1 297 ? -23.531 7.809 7.433 1.00 31.84 297 PRO A CA 1
ATOM 2364 C C . PRO A 1 297 ? -22.534 7.315 6.372 1.00 31.84 297 PRO A C 1
ATOM 2366 O O . PRO A 1 297 ? -21.832 6.332 6.591 1.00 31.84 297 PRO A O 1
ATOM 2369 N N . ALA A 1 298 ? -22.519 8.010 5.232 1.00 31.77 298 ALA A N 1
ATOM 2370 C CA . ALA A 1 298 ? -21.523 8.015 4.155 1.00 31.77 298 ALA A CA 1
ATOM 2371 C C . ALA A 1 298 ? -20.937 6.655 3.708 1.00 31.77 298 ALA A C 1
ATOM 2373 O O . ALA A 1 298 ? -20.060 6.069 4.341 1.00 31.77 298 ALA A O 1
ATOM 2374 N N . SER A 1 299 ? -21.357 6.226 2.514 1.00 39.78 299 SER A N 1
ATOM 2375 C CA . SER A 1 299 ? -20.743 5.174 1.697 1.00 39.78 299 SER A CA 1
ATOM 2376 C C . SER A 1 299 ? -19.214 5.314 1.602 1.00 39.78 299 SER A C 1
ATOM 2378 O O . SER A 1 299 ? -18.673 6.071 0.799 1.00 39.78 299 SER A O 1
ATOM 2380 N N . VAL A 1 300 ? -18.545 4.529 2.440 1.00 47.84 300 VAL A N 1
ATOM 2381 C CA . VAL A 1 300 ? -17.222 3.908 2.318 1.00 47.84 300 VAL A CA 1
ATOM 2382 C C . VAL A 1 300 ? -16.604 3.998 0.909 1.00 47.84 300 VAL A C 1
ATOM 2384 O O . VAL A 1 300 ? -17.188 3.522 -0.065 1.00 47.84 300 VAL A O 1
ATOM 2387 N N . ARG A 1 301 ? -15.392 4.569 0.797 1.00 51.41 301 ARG A N 1
ATOM 2388 C CA . ARG A 1 301 ? -14.573 4.543 -0.434 1.00 51.41 301 ARG A CA 1
ATOM 2389 C C . ARG A 1 301 ? -14.510 3.113 -0.986 1.00 51.41 301 ARG A C 1
ATOM 2391 O O . ARG A 1 301 ? -14.035 2.212 -0.306 1.00 51.41 301 ARG A O 1
ATOM 2398 N N . SER A 1 302 ? -14.950 2.923 -2.229 1.00 65.81 302 SER A N 1
ATOM 2399 C CA . SER A 1 302 ? -14.940 1.626 -2.925 1.00 65.81 302 SER A CA 1
ATOM 2400 C C . SER A 1 302 ? -13.660 1.357 -3.722 1.00 65.81 302 SER A C 1
ATOM 2402 O O . SER A 1 302 ? -13.530 0.293 -4.326 1.00 65.81 302 SER A O 1
ATOM 2404 N N . LYS A 1 303 ? -12.735 2.324 -3.765 1.00 80.06 303 LYS A N 1
ATOM 2405 C CA . LYS A 1 303 ? -11.468 2.243 -4.497 1.00 80.06 303 LYS A CA 1
ATOM 2406 C C . LYS A 1 303 ? -10.297 2.429 -3.542 1.00 80.06 303 LYS A C 1
ATOM 2408 O O . LYS A 1 303 ? -10.272 3.406 -2.797 1.00 80.06 303 LYS A O 1
ATOM 2413 N N . THR A 1 304 ? -9.354 1.505 -3.628 1.00 86.69 304 THR A N 1
ATOM 2414 C CA . THR A 1 304 ? -8.054 1.516 -2.966 1.00 86.69 304 THR A CA 1
ATOM 2415 C C . THR A 1 304 ? -6.982 1.803 -4.007 1.00 86.69 304 THR A C 1
ATOM 2417 O O . THR A 1 304 ? -6.987 1.205 -5.083 1.00 86.69 304 THR A O 1
ATOM 2420 N N . TYR A 1 305 ? -6.061 2.704 -3.697 1.00 88.75 305 TYR A N 1
ATOM 2421 C CA . TYR A 1 305 ? -4.957 3.084 -4.568 1.00 88.75 305 TYR A CA 1
ATOM 2422 C C . TYR A 1 305 ? -3.640 2.570 -3.988 1.00 88.75 305 TYR A C 1
ATOM 2424 O O . TYR A 1 305 ? -3.260 2.926 -2.874 1.00 88.75 305 TYR A O 1
ATOM 2432 N N . VAL A 1 306 ? -2.949 1.736 -4.759 1.00 89.00 306 VAL A N 1
ATOM 2433 C CA . VAL A 1 306 ? -1.624 1.200 -4.444 1.00 89.00 306 VAL A CA 1
ATOM 2434 C C . VAL A 1 306 ? -0.623 1.837 -5.395 1.00 89.00 306 VAL A C 1
ATOM 2436 O O . VAL A 1 306 ? -0.846 1.828 -6.602 1.00 89.00 306 VAL A O 1
ATOM 2439 N N . ALA A 1 307 ? 0.470 2.379 -4.879 1.00 89.31 307 ALA A N 1
ATOM 2440 C CA . ALA A 1 307 ? 1.542 2.945 -5.680 1.00 89.31 307 ALA A CA 1
ATOM 2441 C C . ALA A 1 307 ? 2.865 2.214 -5.452 1.00 89.31 307 ALA A C 1
ATOM 2443 O O . ALA A 1 307 ? 3.077 1.601 -4.405 1.00 89.31 307 ALA A O 1
ATOM 2444 N N . THR A 1 308 ? 3.770 2.315 -6.418 1.00 87.75 308 THR A N 1
ATOM 2445 C CA . THR A 1 308 ? 5.181 1.987 -6.227 1.00 87.75 308 THR A CA 1
ATOM 2446 C C . THR A 1 308 ? 6.068 3.096 -6.778 1.00 87.75 308 THR A C 1
ATOM 2448 O O . THR A 1 308 ? 5.710 3.744 -7.766 1.00 87.75 308 THR A O 1
ATOM 2451 N N . LEU A 1 309 ? 7.169 3.371 -6.075 1.00 87.06 309 LEU A N 1
ATOM 2452 C CA . LEU A 1 309 ? 8.140 4.390 -6.447 1.00 87.06 309 LEU A CA 1
ATOM 2453 C C . LEU A 1 309 ? 9.537 4.045 -5.925 1.00 87.06 309 LEU A C 1
ATOM 2455 O O . LEU A 1 309 ? 9.756 3.944 -4.714 1.00 87.06 309 LEU A O 1
ATOM 2459 N N . ASN A 1 310 ? 10.508 3.982 -6.826 1.00 83.50 310 ASN A N 1
ATOM 2460 C CA . ASN A 1 310 ? 11.913 4.044 -6.457 1.00 83.50 310 ASN A CA 1
ATOM 2461 C C . ASN A 1 310 ? 12.309 5.508 -6.156 1.00 83.50 310 ASN A C 1
ATOM 2463 O O . ASN A 1 310 ? 12.240 6.380 -7.022 1.00 83.50 310 ASN A O 1
ATOM 2467 N N . VAL A 1 311 ? 12.647 5.804 -4.894 1.00 72.94 311 VAL A N 1
ATOM 2468 C CA . VAL A 1 311 ? 12.905 7.180 -4.416 1.00 72.94 311 VAL A CA 1
ATOM 2469 C C . VAL A 1 311 ? 14.404 7.521 -4.451 1.00 72.94 311 VAL A C 1
ATOM 2471 O O . VAL A 1 311 ? 14.768 8.700 -4.452 1.00 72.94 311 VAL A O 1
ATOM 2474 N N . GLY A 1 312 ? 15.286 6.514 -4.464 1.00 72.06 312 GLY A N 1
ATOM 2475 C CA . GLY A 1 312 ? 16.751 6.647 -4.421 1.00 72.06 312 GLY A CA 1
ATOM 2476 C C . GLY A 1 312 ? 17.333 7.124 -3.077 1.00 72.06 312 GLY A C 1
ATOM 2477 O O . GLY A 1 312 ? 18.382 6.646 -2.643 1.00 72.06 312 GLY A O 1
ATOM 2478 N N . MET A 1 313 ? 16.675 8.071 -2.397 1.00 70.06 313 MET A N 1
ATOM 2479 C CA . MET A 1 313 ? 16.963 8.474 -1.016 1.00 70.06 313 MET A CA 1
ATOM 2480 C C . MET A 1 313 ? 15.719 9.094 -0.368 1.00 70.06 313 MET A C 1
ATOM 2482 O O . MET A 1 313 ? 15.230 10.133 -0.805 1.00 70.06 313 MET A O 1
ATOM 2486 N N . LEU A 1 314 ? 15.220 8.483 0.711 1.00 66.81 314 LEU A N 1
ATOM 2487 C CA . LEU A 1 314 ? 14.006 8.962 1.388 1.00 66.81 314 LEU A CA 1
ATOM 2488 C C . LEU A 1 314 ? 14.274 10.163 2.318 1.00 66.81 314 LEU A C 1
ATOM 2490 O O . LEU A 1 314 ? 13.382 10.972 2.586 1.00 66.81 314 LEU A O 1
ATOM 2494 N N . THR A 1 315 ? 15.501 10.286 2.826 1.00 64.06 315 THR A N 1
ATOM 2495 C CA . THR A 1 315 ? 15.921 11.378 3.715 1.00 64.06 315 THR A CA 1
ATOM 2496 C C . THR A 1 315 ? 15.865 12.717 2.976 1.00 64.06 315 THR A C 1
ATOM 2498 O O . THR A 1 315 ? 16.485 12.874 1.933 1.00 64.06 315 THR A O 1
ATOM 2501 N N . GLY A 1 316 ? 15.108 13.680 3.510 1.00 65.50 316 GLY A N 1
ATOM 2502 C CA . GLY A 1 316 ? 14.912 15.004 2.899 1.00 65.50 316 GLY A CA 1
ATOM 2503 C C . GLY A 1 316 ? 13.746 15.092 1.905 1.00 65.50 316 GLY A C 1
ATOM 2504 O O . GLY A 1 316 ? 13.210 16.176 1.726 1.00 65.50 316 GLY A O 1
ATOM 2505 N N . ARG A 1 317 ? 13.279 13.965 1.345 1.00 70.25 317 ARG A N 1
ATOM 2506 C CA . ARG A 1 317 ? 12.163 13.909 0.368 1.00 70.25 317 ARG A CA 1
ATOM 2507 C C . ARG A 1 317 ? 10.854 13.358 0.928 1.00 70.25 317 ARG A C 1
ATOM 2509 O O . ARG A 1 317 ? 9.855 13.218 0.228 1.00 70.25 317 ARG A O 1
ATOM 2516 N N . SER A 1 318 ? 10.842 13.026 2.215 1.00 71.81 318 SER A N 1
ATOM 2517 C CA . SER A 1 318 ? 9.701 12.381 2.859 1.00 71.81 318 SER A CA 1
ATOM 2518 C C . SER A 1 318 ? 8.440 13.259 2.876 1.00 71.81 318 SER A C 1
ATOM 2520 O O . SER A 1 318 ? 7.336 12.727 2.825 1.00 71.81 318 SER A O 1
ATOM 2522 N N . TYR A 1 319 ? 8.593 14.588 2.925 1.00 76.19 319 TYR A N 1
ATOM 2523 C CA . TYR A 1 319 ? 7.469 15.530 2.870 1.00 76.19 319 TYR A CA 1
ATOM 2524 C C . TYR A 1 319 ? 6.856 15.614 1.464 1.00 76.19 319 TYR A C 1
ATOM 2526 O O . TYR A 1 319 ? 5.648 15.438 1.330 1.00 76.19 319 TYR A O 1
ATOM 2534 N N . GLU A 1 320 ? 7.686 15.789 0.430 1.00 78.06 320 GLU A N 1
ATOM 2535 C CA . GLU A 1 320 ? 7.262 15.812 -0.982 1.00 78.06 320 GLU A CA 1
ATOM 2536 C C . GLU A 1 320 ? 6.536 14.517 -1.363 1.00 78.06 320 GLU A C 1
ATOM 2538 O O . GLU A 1 320 ? 5.499 14.533 -2.024 1.00 78.06 320 GLU A O 1
ATOM 2543 N N . LEU A 1 321 ? 7.047 13.381 -0.880 1.00 79.38 321 LEU A N 1
ATOM 2544 C CA . LEU A 1 321 ? 6.415 12.085 -1.066 1.00 79.38 321 LEU A CA 1
ATOM 2545 C C . LEU A 1 321 ? 5.030 12.023 -0.412 1.00 79.38 321 LEU A C 1
ATOM 2547 O O . LEU A 1 321 ? 4.074 11.601 -1.055 1.00 79.38 321 LEU A O 1
ATOM 2551 N N . VAL A 1 322 ? 4.895 12.447 0.846 1.00 81.50 322 VAL A N 1
ATOM 2552 C CA . VAL A 1 322 ? 3.596 12.453 1.539 1.00 81.50 322 VAL A CA 1
ATOM 2553 C C . VAL A 1 322 ? 2.597 13.396 0.864 1.00 81.50 322 VAL A C 1
ATOM 2555 O O . VAL A 1 322 ? 1.428 13.040 0.721 1.00 81.50 322 VAL A O 1
ATOM 2558 N N . GLU A 1 323 ? 3.044 14.561 0.400 1.00 80.81 323 GLU A N 1
ATOM 2559 C CA . GLU A 1 323 ? 2.210 15.500 -0.353 1.00 80.81 323 GLU A CA 1
ATOM 2560 C C . GLU A 1 323 ? 1.723 14.893 -1.679 1.00 80.81 323 GLU A C 1
ATOM 2562 O O . GLU A 1 323 ? 0.532 14.964 -1.997 1.00 80.81 323 GLU A O 1
ATOM 2567 N N . ALA A 1 324 ? 2.607 14.217 -2.418 1.00 80.31 324 ALA A N 1
ATOM 2568 C CA . ALA A 1 324 ? 2.249 13.501 -3.638 1.00 80.31 324 ALA A CA 1
ATOM 2569 C C . ALA A 1 324 ? 1.212 12.394 -3.374 1.00 80.31 324 ALA A C 1
ATOM 2571 O O . ALA A 1 324 ? 0.218 12.286 -4.101 1.00 80.31 324 ALA A O 1
ATOM 2572 N N . LEU A 1 325 ? 1.403 11.601 -2.313 1.00 84.38 325 LEU A N 1
ATOM 2573 C CA . LEU A 1 325 ? 0.479 10.531 -1.923 1.00 84.38 325 LEU A CA 1
ATOM 2574 C C . LEU A 1 325 ? -0.894 11.082 -1.517 1.00 84.38 325 LEU A C 1
ATOM 2576 O O . LEU A 1 325 ? -1.918 10.583 -1.989 1.00 84.38 325 LEU A O 1
ATOM 2580 N N . GLU A 1 326 ? -0.937 12.151 -0.717 1.00 84.38 326 GLU A N 1
ATOM 2581 C CA . GLU A 1 326 ? -2.177 12.814 -0.300 1.00 84.38 326 GLU A CA 1
ATOM 2582 C C . GLU A 1 326 ? -2.940 13.400 -1.494 1.00 84.38 326 GLU A C 1
ATOM 2584 O O . GLU A 1 326 ? -4.126 13.106 -1.681 1.00 84.38 326 GLU A O 1
ATOM 2589 N N . ARG A 1 327 ? -2.249 14.154 -2.358 1.00 84.44 327 ARG A N 1
ATOM 2590 C CA . ARG A 1 327 ? -2.821 14.762 -3.568 1.00 84.44 327 ARG A CA 1
ATOM 2591 C C . ARG A 1 327 ? -3.456 13.722 -4.488 1.00 84.44 327 ARG A C 1
ATOM 2593 O O . ARG A 1 327 ? -4.487 13.977 -5.113 1.00 84.44 327 ARG A O 1
ATOM 2600 N N . ARG A 1 328 ? -2.848 12.537 -4.568 1.00 82.25 328 ARG A N 1
ATOM 2601 C CA . ARG A 1 328 ? -3.301 11.417 -5.405 1.00 82.25 328 ARG A CA 1
ATOM 2602 C C . ARG A 1 328 ? -4.225 10.442 -4.676 1.00 82.25 328 ARG A C 1
ATOM 2604 O O . ARG A 1 328 ? -4.751 9.542 -5.326 1.00 82.25 328 ARG A O 1
ATOM 2611 N N . LYS A 1 329 ? -4.476 10.649 -3.377 1.00 86.56 329 LYS A N 1
ATOM 2612 C CA . LYS A 1 329 ? -5.298 9.781 -2.520 1.00 86.56 329 LYS A CA 1
ATOM 2613 C C . LYS A 1 329 ? -4.794 8.329 -2.511 1.00 86.56 329 LYS A C 1
ATOM 2615 O O . LYS A 1 329 ? -5.609 7.411 -2.550 1.00 86.56 329 LYS A O 1
ATOM 2620 N N . VAL A 1 330 ? -3.473 8.142 -2.505 1.00 85.88 330 VAL A N 1
ATOM 2621 C CA . VAL A 1 330 ? -2.837 6.819 -2.446 1.00 85.88 330 VAL A CA 1
ATOM 2622 C C . VAL A 1 330 ? -2.956 6.262 -1.032 1.00 85.88 330 VAL A C 1
ATOM 2624 O O . VAL A 1 330 ? -2.596 6.942 -0.081 1.00 85.88 330 VAL A O 1
ATOM 2627 N N . ASP A 1 331 ? -3.448 5.032 -0.900 1.00 85.06 331 ASP A N 1
ATOM 2628 C CA . ASP A 1 331 ? -3.646 4.389 0.402 1.00 85.06 331 ASP A CA 1
ATOM 2629 C C . ASP A 1 331 ? -2.423 3.550 0.816 1.00 85.06 331 ASP A C 1
ATOM 2631 O O . ASP A 1 331 ? -2.114 3.445 1.996 1.00 85.06 331 ASP A O 1
ATOM 2635 N N . PHE A 1 332 ? -1.709 2.958 -0.148 1.00 87.12 332 PHE A N 1
ATOM 2636 C CA . PHE A 1 332 ? -0.498 2.172 0.105 1.00 87.12 332 PHE A CA 1
ATOM 2637 C C . PHE A 1 332 ? 0.577 2.522 -0.916 1.00 87.12 332 PHE A C 1
ATOM 2639 O O . PHE A 1 332 ? 0.299 2.516 -2.112 1.00 87.12 332 PHE A O 1
ATOM 2646 N N . CYS A 1 333 ? 1.809 2.773 -0.482 1.00 86.75 333 CYS A N 1
ATOM 2647 C CA . CYS A 1 333 ? 2.929 3.011 -1.395 1.00 86.75 333 CYS A CA 1
ATOM 2648 C C . CYS A 1 333 ? 4.130 2.124 -1.056 1.00 86.75 333 CYS A C 1
ATOM 2650 O O . CYS A 1 333 ? 4.658 2.198 0.054 1.00 86.75 333 CYS A O 1
ATOM 2652 N N . ALA A 1 334 ? 4.562 1.303 -2.013 1.00 87.25 334 ALA A N 1
ATOM 2653 C CA . ALA A 1 334 ? 5.800 0.537 -1.947 1.00 87.25 334 ALA A CA 1
ATOM 2654 C C . ALA A 1 334 ? 6.967 1.405 -2.432 1.00 87.25 334 ALA A C 1
ATOM 2656 O O . ALA A 1 334 ? 7.032 1.772 -3.604 1.00 87.25 334 ALA A O 1
ATOM 2657 N N . VAL A 1 335 ? 7.886 1.735 -1.529 1.00 84.38 335 VAL A N 1
ATOM 2658 C CA . VAL A 1 335 ? 9.053 2.568 -1.821 1.00 84.38 335 VAL A CA 1
ATOM 2659 C C . VAL A 1 335 ? 10.334 1.747 -1.840 1.00 84.38 335 VAL A C 1
ATOM 2661 O O . VAL A 1 335 ? 10.574 0.936 -0.945 1.00 84.38 335 VAL A O 1
ATOM 2664 N N . GLN A 1 336 ? 11.177 1.973 -2.841 1.00 81.06 336 GLN A N 1
ATOM 2665 C CA . GLN A 1 336 ? 12.486 1.326 -2.977 1.00 81.06 336 GLN A CA 1
ATOM 2666 C C . GLN A 1 336 ? 13.630 2.333 -2.853 1.00 81.06 336 GLN A C 1
ATOM 2668 O O . GLN A 1 336 ? 13.423 3.549 -2.903 1.00 81.06 336 GLN A O 1
ATOM 2673 N N . GLU A 1 337 ? 14.827 1.792 -2.613 1.00 76.62 337 GLU A N 1
ATOM 2674 C CA . GLU A 1 337 ? 16.079 2.537 -2.429 1.00 76.62 337 GLU A CA 1
ATOM 2675 C C . GLU A 1 337 ? 15.981 3.656 -1.387 1.00 76.62 337 GLU A C 1
ATOM 2677 O O . GLU A 1 337 ? 16.513 4.750 -1.521 1.00 76.62 337 GLU A O 1
ATOM 2682 N N . THR A 1 338 ? 15.311 3.379 -0.274 1.00 66.19 338 THR A N 1
ATOM 2683 C CA . THR A 1 338 ? 15.095 4.364 0.796 1.00 66.19 338 THR A CA 1
ATOM 2684 C C . THR A 1 338 ? 16.379 4.808 1.510 1.00 66.19 338 THR A C 1
ATOM 2686 O O . THR A 1 338 ? 16.329 5.757 2.295 1.00 66.19 338 THR A O 1
ATOM 2689 N N . ARG A 1 339 ? 17.526 4.161 1.237 1.00 68.50 339 ARG A N 1
ATOM 2690 C CA . ARG A 1 339 ? 18.829 4.395 1.888 1.00 68.50 339 ARG A CA 1
ATOM 2691 C C . ARG A 1 339 ? 18.759 4.385 3.403 1.00 68.50 339 ARG A C 1
ATOM 2693 O O . ARG A 1 339 ? 19.352 5.215 4.086 1.00 68.50 339 ARG A O 1
ATOM 2700 N N . TRP A 1 340 ? 18.030 3.401 3.919 1.00 64.25 340 TRP A N 1
ATOM 2701 C CA . TRP A 1 340 ? 17.783 3.231 5.339 1.00 64.25 340 TRP A CA 1
ATOM 2702 C C . TRP A 1 340 ? 18.366 1.917 5.849 1.00 64.25 340 TRP A C 1
ATOM 2704 O O . TRP A 1 340 ? 18.199 0.876 5.219 1.00 64.25 340 TRP A O 1
ATOM 2714 N N . SER A 1 341 ? 19.013 1.958 7.013 1.00 55.75 341 SER A N 1
ATOM 2715 C CA . SER A 1 341 ? 19.538 0.773 7.687 1.00 55.75 341 SER A CA 1
ATOM 2716 C C . SER A 1 341 ? 18.614 0.344 8.831 1.00 55.75 341 SER A C 1
ATOM 2718 O O . SER A 1 341 ? 18.160 1.165 9.637 1.00 55.75 341 SER A O 1
ATOM 2720 N N . ARG A 1 342 ? 18.380 -0.973 8.927 1.00 59.62 342 ARG A N 1
ATOM 2721 C CA . ARG A 1 342 ? 17.538 -1.656 9.929 1.00 59.62 342 ARG A CA 1
ATOM 2722 C C . ARG A 1 342 ? 16.032 -1.401 9.790 1.00 59.62 342 ARG A C 1
ATOM 2724 O O . ARG A 1 342 ? 15.585 -0.361 9.311 1.00 59.62 342 ARG A O 1
ATOM 2731 N N . SER A 1 343 ? 15.241 -2.353 10.276 1.00 72.56 343 SER A N 1
ATOM 2732 C CA . SER A 1 343 ? 13.781 -2.255 10.277 1.00 72.56 343 SER A CA 1
ATOM 2733 C C . SER A 1 343 ? 13.292 -1.227 11.295 1.00 72.56 343 SER A C 1
ATOM 2735 O O . SER A 1 343 ? 13.589 -1.329 12.486 1.00 72.56 343 SER A O 1
ATOM 2737 N N . LYS A 1 344 ? 12.544 -0.217 10.840 1.00 70.06 344 LYS A N 1
ATOM 2738 C CA . LYS A 1 344 ? 11.969 0.833 11.693 1.00 70.06 344 LYS A CA 1
ATOM 2739 C C . LYS A 1 344 ? 10.616 1.277 11.160 1.00 70.06 344 LYS A C 1
ATOM 2741 O O . LYS A 1 344 ? 10.376 1.292 9.959 1.00 70.06 344 LYS A O 1
ATOM 2746 N N . SER A 1 345 ? 9.748 1.716 12.067 1.00 76.31 345 SER A N 1
ATOM 2747 C CA . SER A 1 345 ? 8.505 2.392 11.698 1.00 76.31 345 SER A CA 1
ATOM 2748 C C . SER A 1 345 ? 8.547 3.851 12.143 1.00 76.31 345 SER A C 1
ATOM 2750 O O . SER A 1 345 ? 8.956 4.130 13.273 1.00 76.31 345 SER A O 1
ATOM 2752 N N . ARG A 1 346 ? 8.150 4.778 11.269 1.00 73.56 346 ARG A N 1
ATOM 2753 C CA . ARG A 1 346 ? 8.208 6.224 11.508 1.00 73.56 346 ARG A CA 1
ATOM 2754 C C . ARG A 1 346 ? 6.953 6.902 10.968 1.00 73.56 346 ARG A C 1
ATOM 2756 O O . ARG A 1 346 ? 6.485 6.573 9.886 1.00 73.56 346 ARG A O 1
ATOM 2763 N N . ASP A 1 347 ? 6.430 7.850 11.730 1.00 76.12 347 ASP A N 1
ATOM 2764 C CA . ASP A 1 347 ? 5.390 8.768 11.262 1.00 76.12 347 ASP A CA 1
ATOM 2765 C C . ASP A 1 347 ? 6.039 9.810 10.337 1.00 76.12 347 ASP A C 1
ATOM 2767 O O . ASP A 1 347 ? 7.020 10.451 10.735 1.00 76.12 347 ASP A O 1
ATOM 2771 N N . ILE A 1 348 ? 5.550 9.917 9.100 1.00 73.12 348 ILE A N 1
ATOM 2772 C CA . ILE A 1 348 ? 6.064 10.869 8.102 1.00 73.12 348 ILE A CA 1
ATOM 2773 C C . ILE A 1 348 ? 5.174 12.127 8.035 1.00 73.12 348 ILE A C 1
ATOM 2775 O O . ILE A 1 348 ? 5.543 13.124 7.421 1.00 73.12 348 ILE A O 1
ATOM 2779 N N . GLY A 1 349 ? 4.049 12.144 8.754 1.00 68.44 349 GLY A N 1
ATOM 2780 C CA . GLY A 1 349 ? 3.113 13.260 8.798 1.00 68.44 349 GLY A CA 1
ATOM 2781 C C . GLY A 1 349 ? 1.861 13.028 7.954 1.00 68.44 349 GLY A C 1
ATOM 2782 O O . GLY A 1 349 ? 1.760 12.081 7.179 1.00 68.44 349 GLY A O 1
ATOM 2783 N N . ARG A 1 350 ? 0.863 13.902 8.152 1.00 68.19 350 ARG A N 1
ATOM 2784 C CA . ARG A 1 350 ? -0.452 13.876 7.472 1.00 68.19 350 ARG A CA 1
ATOM 2785 C C . ARG A 1 350 ? -1.215 12.547 7.580 1.00 68.19 350 ARG A C 1
ATOM 2787 O O . ARG A 1 350 ? -2.058 12.236 6.750 1.00 68.19 350 ARG A O 1
ATOM 2794 N N . GLY A 1 351 ? -0.937 11.782 8.636 1.00 74.00 351 GLY A N 1
ATOM 2795 C CA . GLY A 1 351 ? -1.556 10.479 8.879 1.00 74.00 351 GLY A CA 1
ATOM 2796 C C . GLY A 1 351 ? -0.839 9.301 8.220 1.00 74.00 351 GLY A C 1
ATOM 2797 O O . GLY A 1 351 ? -1.249 8.175 8.480 1.00 74.00 351 GLY A O 1
ATOM 2798 N N . TYR A 1 352 ? 0.236 9.539 7.459 1.00 75.06 352 TYR A N 1
ATOM 2799 C CA . TYR A 1 352 ? 1.030 8.484 6.837 1.00 75.06 352 TYR A CA 1
ATOM 2800 C C . TYR A 1 352 ? 2.144 7.976 7.750 1.00 75.06 352 TYR A C 1
ATOM 2802 O O . TYR A 1 352 ? 2.897 8.733 8.375 1.00 75.06 352 TYR A O 1
ATOM 2810 N N . LYS A 1 353 ? 2.311 6.659 7.759 1.00 79.94 353 LYS A N 1
ATOM 2811 C CA . LYS A 1 353 ? 3.349 5.946 8.488 1.00 79.94 353 LYS A CA 1
ATOM 2812 C C . LYS A 1 353 ? 4.194 5.130 7.517 1.00 79.94 353 LYS A C 1
ATOM 2814 O O . LYS A 1 353 ? 3.684 4.262 6.820 1.00 79.94 353 LYS A O 1
ATOM 2819 N N . ALA A 1 354 ? 5.507 5.344 7.536 1.00 79.75 354 ALA A N 1
ATOM 2820 C CA . ALA A 1 354 ? 6.442 4.434 6.887 1.00 79.75 354 ALA A CA 1
ATOM 2821 C C . ALA A 1 354 ? 6.795 3.263 7.794 1.00 79.75 354 ALA A C 1
ATOM 2823 O O . ALA A 1 354 ? 7.135 3.429 8.969 1.00 79.75 354 ALA A O 1
ATOM 2824 N N . VAL A 1 355 ? 6.808 2.083 7.195 1.00 82.38 355 VAL A N 1
ATOM 2825 C CA . VAL A 1 355 ? 7.431 0.868 7.697 1.00 82.38 355 VAL A CA 1
ATOM 2826 C C . VAL A 1 355 ? 8.597 0.572 6.764 1.00 82.38 355 VAL A C 1
ATOM 2828 O O . VAL A 1 355 ? 8.393 0.146 5.634 1.00 82.38 355 VAL A O 1
ATOM 2831 N N . LEU A 1 356 ? 9.813 0.864 7.214 1.00 77.94 356 LEU A N 1
ATOM 2832 C CA . LEU A 1 356 ? 11.042 0.673 6.449 1.00 77.94 356 LEU A CA 1
ATOM 2833 C C . LEU A 1 356 ? 11.713 -0.623 6.893 1.00 77.94 356 LEU A C 1
ATOM 2835 O O . LEU A 1 356 ? 11.821 -0.883 8.093 1.00 77.94 356 LEU A O 1
ATOM 2839 N N . CYS A 1 357 ? 12.186 -1.403 5.931 1.00 72.12 357 CYS A N 1
ATOM 2840 C CA . CYS A 1 357 ? 12.995 -2.594 6.122 1.00 72.12 357 CYS A CA 1
ATOM 2841 C C . CYS A 1 357 ? 14.322 -2.396 5.383 1.00 72.12 357 CYS A C 1
ATOM 2843 O O . CYS A 1 357 ? 14.359 -2.271 4.159 1.00 72.12 357 CYS A O 1
ATOM 2845 N N . GLY A 1 358 ? 15.413 -2.326 6.142 1.00 62.25 358 GLY A N 1
ATOM 2846 C CA . GLY A 1 358 ? 16.754 -2.104 5.613 1.00 62.25 358 GLY A CA 1
ATOM 2847 C C . GLY A 1 358 ? 17.723 -3.159 6.118 1.00 62.25 358 GLY A C 1
ATOM 2848 O O . GLY A 1 358 ? 17.668 -3.539 7.291 1.00 62.25 358 GLY A O 1
ATOM 2849 N N . ILE A 1 359 ? 18.638 -3.600 5.260 1.00 62.19 359 ILE A N 1
ATOM 2850 C CA . ILE A 1 359 ? 19.686 -4.553 5.636 1.00 62.19 359 ILE A CA 1
ATOM 2851 C C . ILE A 1 359 ? 20.743 -3.808 6.478 1.00 62.19 359 ILE A C 1
ATOM 2853 O O . ILE A 1 359 ? 21.123 -2.691 6.131 1.00 62.19 359 ILE A O 1
ATOM 2857 N N . PRO A 1 360 ? 21.255 -4.377 7.587 1.00 49.25 360 PRO A N 1
ATOM 2858 C CA . PRO A 1 360 ? 22.197 -3.679 8.470 1.00 49.25 360 PRO A CA 1
ATOM 2859 C C . PRO A 1 360 ? 23.527 -3.257 7.822 1.00 49.25 360 PRO A C 1
ATOM 2861 O O . PRO A 1 360 ? 24.208 -2.405 8.385 1.00 49.25 360 PRO A O 1
ATOM 2864 N N . ARG A 1 361 ? 23.905 -3.857 6.682 1.00 51.06 361 ARG A N 1
ATOM 2865 C CA . ARG A 1 361 ? 25.216 -3.699 6.024 1.00 51.06 361 ARG A CA 1
ATOM 2866 C C . ARG A 1 361 ? 25.168 -3.033 4.640 1.00 51.06 361 ARG A C 1
ATOM 2868 O O . ARG A 1 361 ? 26.220 -2.828 4.049 1.00 51.06 361 ARG A O 1
ATOM 2875 N N . THR A 1 362 ? 23.988 -2.685 4.123 1.00 54.47 362 THR A N 1
ATOM 2876 C CA . THR A 1 362 ? 23.837 -2.031 2.810 1.00 54.47 362 THR A CA 1
ATOM 2877 C C . THR A 1 362 ? 22.903 -0.831 2.903 1.00 54.47 362 THR A C 1
ATOM 2879 O O . THR A 1 362 ? 22.005 -0.792 3.739 1.00 54.47 362 THR A O 1
ATOM 2882 N N . THR A 1 363 ? 23.064 0.132 2.000 1.00 52.84 363 THR A N 1
ATOM 2883 C CA . THR A 1 363 ? 22.141 1.267 1.832 1.00 52.84 363 THR A CA 1
ATOM 2884 C C . THR A 1 363 ? 20.914 0.907 0.981 1.00 52.84 363 THR A C 1
ATOM 2886 O O . THR A 1 363 ? 20.087 1.760 0.687 1.00 52.84 363 THR A O 1
ATOM 2889 N N . SER A 1 364 ? 20.728 -0.354 0.601 1.00 58.88 364 SER A N 1
ATOM 2890 C CA . SER A 1 364 ? 19.511 -0.820 -0.068 1.00 58.88 364 SER A CA 1
ATOM 2891 C C . SER A 1 364 ? 18.417 -1.079 0.971 1.00 58.88 364 SER A C 1
ATOM 2893 O O . SER A 1 364 ? 18.541 -1.972 1.811 1.00 58.88 364 SER A O 1
ATOM 2895 N N . GLY A 1 365 ? 17.354 -0.274 0.941 1.00 66.75 365 GLY A N 1
ATOM 2896 C CA . GLY A 1 365 ? 16.224 -0.388 1.863 1.00 66.75 365 GLY A CA 1
ATOM 2897 C C . GLY A 1 365 ? 14.898 -0.244 1.132 1.00 66.75 365 GLY A C 1
ATOM 2898 O O . GLY A 1 365 ? 14.744 0.658 0.309 1.00 66.75 365 GLY A O 1
ATOM 2899 N N . VAL A 1 366 ? 13.934 -1.094 1.465 1.00 74.19 366 VAL A N 1
ATOM 2900 C CA . VAL A 1 366 ? 12.558 -1.026 0.959 1.00 74.19 366 VAL A CA 1
ATOM 2901 C C . VAL A 1 366 ? 11.625 -0.554 2.060 1.00 74.19 366 VAL A C 1
ATOM 2903 O O . VAL A 1 366 ? 11.899 -0.719 3.248 1.00 74.19 366 VAL A O 1
ATOM 2906 N N . GLY A 1 367 ? 10.509 0.049 1.689 1.00 78.81 367 GLY A N 1
ATOM 2907 C CA . GLY A 1 367 ? 9.545 0.551 2.645 1.00 78.81 367 GLY A CA 1
ATOM 2908 C C . GLY A 1 367 ? 8.124 0.457 2.140 1.00 78.81 367 GLY A C 1
ATOM 2909 O O . GLY A 1 367 ? 7.865 0.409 0.943 1.00 78.81 367 GLY A O 1
ATOM 2910 N N . MET A 1 368 ? 7.196 0.464 3.080 1.00 82.75 368 MET A N 1
ATOM 2911 C CA . MET A 1 368 ? 5.777 0.596 2.812 1.00 82.75 368 MET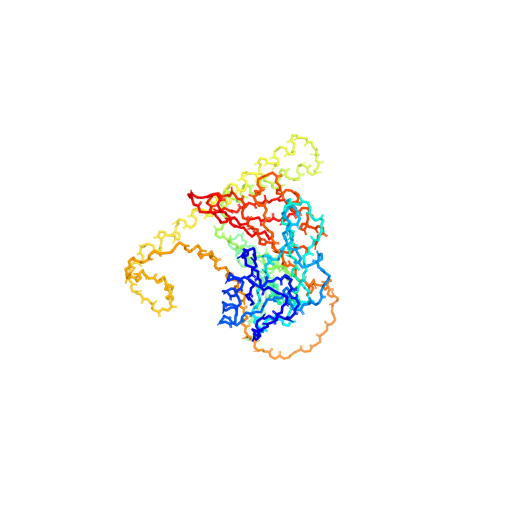 A CA 1
ATOM 2912 C C . MET A 1 368 ? 5.260 1.822 3.550 1.00 82.75 368 MET A C 1
ATOM 2914 O O . MET A 1 368 ? 5.511 1.973 4.745 1.00 82.75 368 MET A O 1
ATOM 2918 N N . ILE A 1 369 ? 4.553 2.692 2.844 1.00 81.25 369 ILE A N 1
ATOM 2919 C CA . ILE A 1 369 ? 3.876 3.855 3.414 1.00 81.25 369 ILE A CA 1
ATOM 2920 C C . ILE A 1 369 ? 2.382 3.561 3.432 1.00 81.25 369 ILE A C 1
ATOM 2922 O O . ILE A 1 369 ? 1.838 3.115 2.419 1.00 81.25 369 ILE A O 1
ATOM 2926 N N . VAL A 1 370 ? 1.765 3.773 4.595 1.00 81.75 370 VAL A N 1
ATOM 2927 C CA . VAL A 1 370 ? 0.362 3.457 4.900 1.00 81.75 370 VAL A CA 1
ATOM 2928 C C . VAL A 1 370 ? -0.311 4.621 5.595 1.00 81.75 370 VAL A C 1
ATOM 2930 O O . VAL A 1 370 ? 0.399 5.273 6.394 1.00 81.75 370 VAL A O 1
#

Sequence (370 aa):
MVVVAGDLNGHIGAAKDGYSCHGGFGYGSRNADGERILEYADSHDLTIVNTKFRKRDSHLISFYSGNAKTQIDYVLVRRRDQGLVTDAKTVPYETVATQHRPLICSLKITPPRCKRVERCGTARIKWWRLKEKEAAVISRIRLPTVTTVDETWKEATDAITRAARLELGTTKPGRRWVDKQAWLWTDDVREKVREKKRLYHVFIGDKTVCNWRNYREARKAAKKAVAAAKAAYYAEVSEKLETRDVEPNTDTRLQAADPCDKPPSKSSCHITWLMTFKSSRDNATVYAGVDAHSQSPASVRSKTYVATLNVGMLTGRSYELVEALERRKVDFCAVQETRWSRSKSRDIGRGYKAVLCGIPRTTSGVGMIV

InterPro domains:
  IPR027124 SWR1-complex protein 5/Craniofacial development protein 1/2 [PTHR23227] (3-99)
  IPR036691 Endonuclease/exonuclease/phosphatase superfamily [G3DSA:3.60.10.10] (1-110)
  IPR036691 Endonuclease/exonuclease/phosphatase superfamily [SSF56219] (2-110)

Foldseek 3Di:
DWKFWEQQVFALDQACVPQPQAQNGAHDHGDPSNVVVSVVCRVQQKHFLLRNDHDDLLFRFFFDDPPDTGHGITMIDHNVQSVQWDDWTWDPPQPLADTGTKIKTKGQDPPDPPPPQPWAAPKDQQVVCCVVCVVQLVVQQDQDDDDDPVVSVVRNVVSSVVSSCVGRNIDDTRHRDDPPPVLLDDVQLVVLVVQLVVLVVVCVVPVDPVSVVSNVVSVVSSVVSSVVSVVVVVVVVVVVVVPDPDDDPPDDDPDPDDDDDDDDDDDDDDPDDDDTDDDDDDDDDDDDDDDDDDDDPDDDDSMAMEMEIASLACPPSLQSVVVVCVVVVHPKYKYWLNQDAAFDWDDSDPPKIKTKHHHNPDRTIIIMID

pLDDT: mean 72.2, std 21.73, range [22.33, 94.56]

Organism: Heligmosomoides polygyrus (NCBI:txid6339)

Radius of gyration: 30.06 Å; chains: 1; bounding box: 79×62×80 Å

Secondary structure (DSSP, 8-state):
--EEEEE------SS-TT-TT--S---S---HHHHHHHHHHHHTTEEEGGGTS---GGGT--EEETTEEE--EEEEEEGGGGGGEEEEEE-TT--SSSSB--EEEEE--PPP------B--SPPB-GGGHHHHHHHHHTT--PPPP--HHHHHHHHHHHHHHHHHHHH-BPPTT-B-----GGG--HHHHHHHHHHHHHHHHHHHS--HHHHHHHHHHHHHHHHHHHHHHHHHHHHHHHHHHT------SS----PPPP-----------------------------------PPS------EEEEEEE-S--TTTHHHHHHHHHHHT-SEEEEE-----S-EEEEEETTEEEEEEE-TT-S-EEEEE-